Protein AF-A0A1F7UWL4-F1 (afdb_monomer_lite)

Radius of gyration: 16.9 Å; chains: 1; bounding box: 41×35×50 Å

Secondary structure (DSSP, 8-state):
------TTTS-----SSSSEEEEEPPPPSSTT---SHHHHHHHHHHHHTTT--EEEEEEETTEEEE--SSSPPP-SPP-TTSPPPHHHHHHHHTT-SEEE---GGG-SHHHHHHHHTTPEEEEEB-TTS-BSS-GGGS-TTS-EEEE---HHHHHHHHHHHHTS-S-SGGGHHHHHHHS-HHHHHHHHHHHHHHT-

Foldseek 3Di:
DAAADDLVLLAADDDPDQAAEEEEEFAAQDAPAAWQQVLLLLLVLVLVVVVHGYFYWYQALVGIDTDDNPDDDDRDHHDPVSDDPVSVLSVSLNHHAEYEYIALVRPGNSLVSSQLSQHEYEWEADPVRQTSHHVVRCDPLHRYDYDHRDNVVSNVVSNVVSVDGDDRNVSNVVCCVCHHPVVVVVVVVVVVVVVD

Organism: NCBI:txid1802403

Structure (mmCIF, N/CA/C/O backbone):
data_AF-A0A1F7UWL4-F1
#
_entry.id   AF-A0A1F7UWL4-F1
#
loop_
_atom_site.group_PDB
_atom_site.id
_atom_site.type_symbol
_atom_site.label_atom_id
_atom_site.label_alt_id
_atom_site.label_comp_id
_atom_site.label_asym_id
_atom_site.label_entity_id
_atom_site.label_seq_id
_atom_site.pdbx_PDB_ins_code
_atom_site.Cartn_x
_atom_site.Cartn_y
_atom_site.Cartn_z
_atom_site.occupancy
_atom_site.B_iso_or_equiv
_atom_site.auth_seq_id
_atom_site.auth_comp_id
_atom_site.auth_asym_id
_atom_site.auth_atom_id
_atom_site.pdbx_PDB_model_num
ATOM 1 N N . MET A 1 1 ? 11.842 -9.721 -16.122 1.00 46.53 1 MET A N 1
ATOM 2 C CA . MET A 1 1 ? 12.597 -8.789 -15.253 1.00 46.53 1 MET A CA 1
ATOM 3 C C . MET A 1 1 ? 11.944 -8.823 -13.884 1.00 46.53 1 MET A C 1
ATOM 5 O O . MET A 1 1 ? 10.760 -8.531 -13.807 1.00 46.53 1 MET A O 1
ATOM 9 N N . GLY A 1 2 ? 12.646 -9.308 -12.856 1.00 50.03 2 GLY A N 1
ATOM 10 C CA . GLY A 1 2 ? 12.096 -9.369 -11.497 1.00 50.03 2 GLY A CA 1
ATOM 11 C C . GLY A 1 2 ? 12.058 -7.986 -10.851 1.00 50.03 2 GLY A C 1
ATOM 12 O O . GLY A 1 2 ? 12.811 -7.100 -11.248 1.00 50.03 2 GLY A O 1
ATOM 13 N N . TRP A 1 3 ? 11.166 -7.808 -9.886 1.00 63.41 3 TRP A N 1
ATOM 14 C CA . TRP A 1 3 ? 11.136 -6.638 -9.013 1.00 63.41 3 TRP A CA 1
ATOM 15 C C . TRP A 1 3 ? 12.104 -6.856 -7.850 1.00 63.41 3 TRP A C 1
ATOM 17 O O . TRP A 1 3 ? 12.050 -7.925 -7.247 1.00 63.41 3 TRP A O 1
ATOM 27 N N . CYS A 1 4 ? 12.980 -5.890 -7.563 1.00 62.22 4 CYS A N 1
ATOM 28 C CA . CYS A 1 4 ? 14.013 -6.002 -6.529 1.00 62.22 4 CYS A CA 1
ATOM 29 C C . CYS A 1 4 ? 14.095 -4.709 -5.712 1.00 62.22 4 CYS A C 1
ATOM 31 O O . CYS A 1 4 ? 14.110 -3.622 -6.288 1.00 62.22 4 CYS A O 1
ATOM 33 N N . ALA A 1 5 ? 14.192 -4.841 -4.391 1.00 73.56 5 ALA A N 1
ATOM 34 C CA . ALA A 1 5 ? 14.589 -3.782 -3.470 1.00 73.56 5 ALA A CA 1
ATOM 35 C C . ALA A 1 5 ? 15.809 -4.251 -2.658 1.00 73.56 5 ALA A C 1
ATOM 37 O O . ALA A 1 5 ? 16.263 -5.389 -2.812 1.00 73.56 5 ALA A O 1
ATOM 38 N N . ASP A 1 6 ? 16.397 -3.359 -1.862 1.00 79.31 6 ASP A N 1
ATOM 39 C CA . ASP A 1 6 ? 17.518 -3.723 -0.998 1.00 79.31 6 ASP A CA 1
ATOM 40 C C . ASP A 1 6 ? 17.007 -4.572 0.168 1.00 79.31 6 ASP A C 1
ATOM 42 O O . ASP A 1 6 ? 16.424 -4.053 1.115 1.00 79.31 6 ASP A O 1
ATOM 46 N N . SER A 1 7 ? 17.201 -5.885 0.088 1.00 74.62 7 SER A N 1
ATOM 47 C CA . SER A 1 7 ? 16.701 -6.839 1.078 1.00 74.62 7 SER A CA 1
ATOM 48 C C . SER A 1 7 ? 17.367 -6.734 2.449 1.00 74.62 7 SER A C 1
ATOM 50 O O . SER A 1 7 ? 16.837 -7.278 3.412 1.00 74.62 7 SER A O 1
ATOM 52 N N . ILE A 1 8 ? 18.538 -6.095 2.549 1.00 80.69 8 ILE A N 1
ATOM 53 C CA . ILE A 1 8 ? 19.209 -5.889 3.840 1.00 80.69 8 ILE A CA 1
ATOM 54 C C . ILE A 1 8 ? 18.440 -4.827 4.626 1.00 80.69 8 ILE A C 1
ATOM 56 O O . ILE A 1 8 ? 18.140 -5.002 5.807 1.00 80.69 8 ILE A O 1
ATOM 60 N N . GLU A 1 9 ? 18.080 -3.746 3.943 1.00 84.19 9 GLU A N 1
ATOM 61 C CA . GLU A 1 9 ? 17.377 -2.611 4.536 1.00 84.19 9 GLU A CA 1
ATOM 62 C C . GLU A 1 9 ? 15.858 -2.859 4.608 1.00 84.19 9 GLU A C 1
ATOM 64 O O . GLU A 1 9 ? 15.205 -2.478 5.580 1.00 84.19 9 GLU A O 1
ATOM 69 N N . CYS A 1 10 ? 15.290 -3.564 3.624 1.00 86.81 10 CYS A N 1
ATOM 70 C CA . CYS A 1 10 ? 13.868 -3.903 3.551 1.00 86.81 10 CYS A CA 1
ATOM 71 C C . CYS A 1 10 ? 13.577 -5.229 4.264 1.00 86.81 10 CYS A C 1
ATOM 73 O O . CYS A 1 10 ? 13.398 -6.265 3.623 1.00 86.81 10 CYS A O 1
ATOM 75 N N . SER A 1 11 ? 13.526 -5.193 5.594 1.00 86.81 11 SER A N 1
ATOM 76 C CA . SER A 1 11 ? 13.200 -6.352 6.430 1.00 86.81 11 SER A CA 1
ATOM 77 C C . SER A 1 11 ? 12.092 -6.037 7.443 1.00 86.81 11 SER A C 1
ATOM 79 O O . SER A 1 11 ? 11.995 -4.904 7.931 1.00 86.81 11 SER A O 1
ATOM 81 N N . PRO A 1 12 ? 11.227 -7.018 7.770 1.00 88.19 12 PRO A N 1
ATOM 82 C CA . PRO A 1 12 ? 10.189 -6.834 8.776 1.00 88.19 12 PRO A CA 1
ATOM 83 C C . PRO A 1 12 ? 10.804 -6.582 10.155 1.00 88.19 12 PRO A C 1
ATOM 85 O O . PRO A 1 12 ? 11.730 -7.270 10.582 1.00 88.19 12 PRO A O 1
ATOM 88 N N . LYS A 1 13 ? 10.224 -5.643 10.899 1.00 88.31 13 LYS A N 1
ATOM 89 C CA . LYS A 1 13 ? 10.568 -5.337 12.290 1.00 88.31 13 LYS A CA 1
ATOM 90 C C . LYS A 1 13 ? 9.409 -5.671 13.223 1.00 88.31 13 LYS A C 1
ATOM 92 O O . LYS A 1 13 ? 8.261 -5.878 12.814 1.00 88.31 13 LYS A O 1
ATOM 97 N N . GLU A 1 14 ? 9.711 -5.825 14.506 1.00 83.06 14 GLU A N 1
ATOM 98 C CA . GLU A 1 14 ? 8.681 -5.942 15.538 1.00 83.06 14 GLU A CA 1
ATOM 99 C C . GLU A 1 14 ? 7.926 -4.624 15.708 1.00 83.06 14 GLU A C 1
ATOM 101 O O . GLU A 1 14 ? 8.457 -3.548 15.440 1.00 83.06 14 GLU A O 1
ATOM 106 N N . LYS A 1 15 ? 6.650 -4.743 16.074 1.00 82.62 15 LYS A N 1
ATOM 107 C CA . LYS A 1 15 ? 5.775 -3.610 16.364 1.00 82.62 15 LYS A CA 1
ATOM 108 C C . LYS A 1 15 ? 5.589 -3.551 17.872 1.00 82.62 15 LYS A C 1
ATOM 110 O O . LYS A 1 15 ? 5.505 -4.598 18.509 1.00 82.62 15 LYS A O 1
ATOM 115 N N . ASP A 1 16 ? 5.458 -2.344 18.405 1.00 76.25 16 ASP A N 1
ATOM 116 C CA . ASP A 1 16 ? 5.251 -2.124 19.841 1.00 76.25 16 ASP A CA 1
ATOM 117 C C . ASP A 1 16 ? 3.816 -2.450 20.298 1.00 76.25 16 ASP A C 1
ATOM 119 O O . ASP A 1 16 ? 3.533 -2.481 21.496 1.00 76.25 16 ASP A O 1
ATOM 123 N N . ASP A 1 17 ? 2.891 -2.660 19.355 1.00 79.06 17 ASP A N 1
ATOM 124 C CA . ASP A 1 17 ? 1.478 -2.901 19.620 1.00 79.06 17 ASP A CA 1
ATOM 125 C C . ASP A 1 17 ? 0.862 -3.967 18.690 1.00 79.06 17 ASP A C 1
ATOM 127 O O . ASP A 1 17 ? 1.401 -4.315 17.634 1.00 79.06 17 ASP A O 1
ATOM 131 N N . ASP A 1 18 ? -0.304 -4.474 19.102 1.00 80.12 18 ASP A N 1
ATOM 132 C CA . ASP A 1 18 ? -1.107 -5.440 18.341 1.00 80.12 18 ASP A CA 1
ATOM 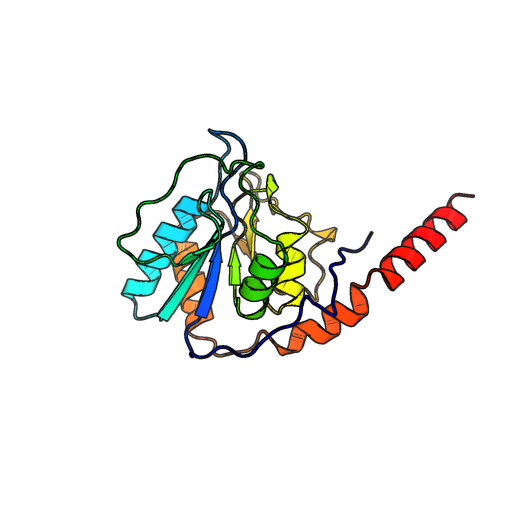133 C C . ASP A 1 18 ? -2.008 -4.775 17.284 1.00 80.12 18 ASP A C 1
ATOM 135 O O . ASP A 1 18 ? -2.857 -5.438 16.680 1.00 80.12 18 ASP A O 1
ATOM 139 N N . ALA A 1 19 ? -1.899 -3.458 17.070 1.00 87.31 19 ALA A N 1
ATOM 140 C CA . ALA A 1 19 ? -2.712 -2.800 16.062 1.00 87.31 19 ALA A CA 1
ATOM 141 C C . ALA A 1 19 ? -2.229 -3.191 14.661 1.00 87.31 19 ALA A C 1
ATOM 143 O O . ALA A 1 19 ? -1.044 -3.422 14.398 1.00 87.31 19 ALA A O 1
ATOM 144 N N . LEU A 1 20 ? -3.181 -3.259 13.735 1.00 89.81 20 LEU A N 1
ATOM 145 C CA . LEU A 1 20 ? -2.861 -3.434 12.329 1.00 89.81 20 LEU A CA 1
ATOM 146 C C . LEU A 1 20 ? -2.367 -2.087 11.781 1.00 89.81 20 LEU A C 1
ATOM 148 O O . LEU A 1 20 ? -3.101 -1.093 11.795 1.00 89.81 20 LEU A O 1
ATOM 152 N N . THR A 1 21 ? -1.127 -2.059 11.312 1.00 93.56 21 THR A N 1
ATOM 153 C CA . THR A 1 21 ? -0.485 -0.896 10.711 1.00 93.56 21 THR A CA 1
ATOM 154 C C . THR A 1 21 ? -0.766 -0.878 9.216 1.00 93.56 21 THR A C 1
ATOM 156 O O . THR A 1 21 ? -0.386 -1.786 8.474 1.00 93.56 21 THR A O 1
ATOM 159 N N . ILE A 1 22 ? -1.426 0.180 8.766 1.00 94.75 22 ILE A N 1
ATOM 160 C CA . ILE A 1 22 ? -1.787 0.417 7.372 1.00 94.75 22 ILE A CA 1
ATOM 161 C C . ILE A 1 22 ? -0.965 1.598 6.873 1.00 94.75 22 ILE A C 1
ATOM 163 O O . ILE A 1 22 ? -0.996 2.671 7.474 1.00 94.75 22 ILE A O 1
ATOM 167 N N . PHE A 1 23 ? -0.278 1.425 5.752 1.00 95.44 23 PHE A N 1
ATOM 168 C CA . PHE A 1 23 ? 0.398 2.506 5.051 1.00 95.44 23 PHE A CA 1
ATOM 169 C C . PHE A 1 23 ? -0.360 2.830 3.766 1.00 95.44 23 PHE A C 1
ATOM 171 O O . PHE A 1 23 ? -0.543 1.962 2.917 1.00 95.44 23 PHE A O 1
ATOM 178 N N . ILE A 1 24 ? -0.812 4.070 3.620 1.00 94.94 24 ILE A N 1
ATOM 179 C CA . ILE A 1 24 ? -1.463 4.590 2.420 1.00 94.94 24 ILE A CA 1
ATOM 180 C C . ILE A 1 24 ? -0.420 5.353 1.611 1.00 94.94 24 ILE A C 1
ATOM 182 O O . ILE A 1 24 ? 0.194 6.303 2.098 1.00 94.94 24 ILE A O 1
ATOM 186 N N . ASP A 1 25 ? -0.221 4.925 0.372 1.00 93.94 25 ASP A N 1
ATOM 187 C CA . ASP A 1 25 ? 0.728 5.554 -0.538 1.00 93.94 25 ASP A CA 1
ATOM 188 C C . ASP A 1 25 ? 0.291 6.978 -0.936 1.00 93.94 25 ASP A C 1
ATOM 190 O O . ASP A 1 25 ? -0.837 7.411 -0.685 1.00 93.94 25 ASP A O 1
ATOM 194 N N . HIS A 1 26 ? 1.187 7.728 -1.563 1.00 91.19 26 HIS A N 1
ATOM 195 C CA . HIS A 1 26 ? 0.965 9.130 -1.890 1.00 91.19 26 HIS A CA 1
ATOM 196 C C . HIS A 1 26 ? -0.184 9.349 -2.899 1.00 91.19 26 HIS A C 1
ATOM 198 O O . HIS A 1 26 ? -0.442 8.496 -3.751 1.00 91.19 26 HIS A O 1
ATOM 204 N N . PRO A 1 27 ? -0.877 10.503 -2.888 1.00 90.12 27 PRO A N 1
ATOM 205 C CA . PRO A 1 27 ? -1.838 10.847 -3.940 1.00 90.12 27 PRO A CA 1
ATOM 206 C C . PRO A 1 27 ? -1.142 11.055 -5.305 1.00 90.12 27 PRO A C 1
ATOM 208 O O . PRO A 1 27 ? 0.082 11.168 -5.370 1.00 90.12 27 PRO A O 1
ATOM 211 N N . PRO A 1 28 ? -1.875 11.122 -6.430 1.00 90.75 28 PRO A N 1
ATOM 212 C CA . PRO A 1 28 ? -1.285 11.318 -7.756 1.00 90.75 28 PRO A CA 1
ATOM 213 C C . PRO A 1 28 ? -0.419 12.573 -7.867 1.00 90.75 28 PRO A C 1
ATOM 215 O O . PRO A 1 28 ? -0.658 13.564 -7.185 1.00 90.75 28 PRO A O 1
ATOM 218 N N . TYR A 1 29 ? 0.524 12.585 -8.810 1.00 89.62 29 TYR A N 1
ATOM 219 C CA . TYR A 1 29 ? 1.372 13.760 -9.068 1.00 89.62 29 TYR A CA 1
ATOM 220 C C . TYR A 1 29 ? 0.649 14.892 -9.814 1.00 89.62 29 TYR A C 1
ATOM 222 O O . TYR A 1 29 ? 1.199 15.978 -9.983 1.00 89.62 29 TYR A O 1
ATOM 230 N N . VAL A 1 30 ? -0.560 14.635 -10.325 1.00 89.12 30 VAL A N 1
ATOM 231 C CA . VAL A 1 30 ? -1.321 15.570 -11.162 1.00 89.12 30 VAL A CA 1
ATOM 232 C C . VAL A 1 30 ? -2.768 15.630 -10.685 1.00 89.12 30 VAL A C 1
ATOM 234 O O . VAL A 1 30 ? -3.395 14.596 -10.448 1.00 89.12 30 VAL A O 1
ATOM 237 N N . ALA A 1 31 ? -3.310 16.844 -10.581 1.00 84.38 31 ALA A N 1
ATOM 238 C CA . ALA A 1 31 ? -4.699 17.067 -10.196 1.00 84.38 31 ALA A CA 1
ATOM 239 C C . ALA A 1 31 ? -5.675 16.422 -11.193 1.00 84.38 31 ALA A C 1
ATOM 241 O O . ALA A 1 31 ? -5.452 16.430 -12.402 1.00 84.38 31 ALA A O 1
ATOM 242 N N . GLY A 1 32 ? -6.778 15.873 -10.680 1.00 80.38 32 GLY A N 1
ATOM 243 C CA . GLY A 1 32 ? -7.824 15.248 -11.496 1.00 80.38 32 GLY A CA 1
ATOM 244 C C . GLY A 1 32 ? -7.519 13.818 -11.953 1.00 80.38 32 GLY A C 1
ATOM 245 O O . GLY A 1 32 ? -8.403 13.160 -12.501 1.00 80.38 32 GLY A O 1
ATOM 246 N N . VAL A 1 33 ? -6.314 13.297 -11.691 1.00 84.38 33 VAL A N 1
ATOM 247 C CA . VAL A 1 33 ? -6.053 11.859 -11.807 1.00 84.38 33 VAL A CA 1
ATOM 248 C C . VAL A 1 33 ? -6.830 11.148 -10.708 1.00 84.38 33 VAL A C 1
ATOM 250 O O . VAL A 1 33 ? -6.772 11.525 -9.543 1.00 84.38 33 VAL A O 1
ATOM 253 N N . ARG A 1 34 ? -7.584 10.119 -11.087 1.00 79.81 34 ARG A N 1
ATOM 254 C CA . ARG A 1 34 ? -8.355 9.323 -10.136 1.00 79.81 34 ARG A CA 1
ATOM 255 C C . ARG A 1 34 ? -7.419 8.506 -9.246 1.00 79.81 34 ARG A C 1
ATOM 257 O O . ARG A 1 34 ? -6.592 7.756 -9.759 1.00 79.81 34 ARG A O 1
ATOM 264 N N . ASP A 1 35 ? -7.645 8.574 -7.941 1.00 88.94 35 ASP A N 1
ATOM 265 C CA . ASP A 1 35 ? -6.970 7.755 -6.937 1.00 88.94 35 ASP A CA 1
ATOM 266 C C . ASP A 1 35 ? -7.954 7.075 -5.975 1.00 88.94 35 ASP A C 1
ATOM 268 O O . ASP A 1 35 ? -9.177 7.234 -6.066 1.00 88.94 35 ASP A O 1
ATOM 272 N N . CYS A 1 36 ? -7.401 6.259 -5.080 1.00 90.75 36 CYS A N 1
ATOM 273 C CA . CYS A 1 36 ? -8.146 5.491 -4.087 1.00 90.75 36 CYS A CA 1
ATOM 274 C C . CYS A 1 36 ? -7.987 6.017 -2.652 1.00 90.75 36 CYS A C 1
ATOM 276 O O . CYS A 1 36 ? -8.560 5.425 -1.738 1.00 90.75 36 CYS A O 1
ATOM 278 N N . THR A 1 37 ? -7.264 7.118 -2.433 1.00 90.31 37 THR A N 1
ATOM 279 C CA . THR A 1 37 ? -6.968 7.681 -1.108 1.00 90.31 37 THR A CA 1
ATOM 280 C C . THR A 1 37 ? -8.254 7.972 -0.343 1.00 90.31 37 THR A C 1
ATOM 282 O O . THR A 1 37 ? -8.435 7.488 0.773 1.00 90.31 37 THR A O 1
ATOM 285 N N . ALA A 1 38 ? -9.216 8.658 -0.971 1.00 89.06 38 ALA A N 1
ATOM 286 C CA . ALA A 1 38 ? -10.513 8.939 -0.350 1.00 89.06 38 ALA A CA 1
ATOM 287 C C . ALA A 1 38 ? -11.253 7.657 0.078 1.00 89.06 38 ALA A C 1
ATOM 289 O O . ALA A 1 38 ? -11.814 7.596 1.173 1.00 89.06 38 ALA A O 1
ATOM 290 N N . ALA A 1 39 ? -11.209 6.618 -0.763 1.00 91.88 39 ALA A N 1
ATOM 291 C CA . ALA A 1 39 ? -11.867 5.346 -0.488 1.00 91.88 39 ALA A CA 1
ATOM 292 C C . ALA A 1 39 ? -11.217 4.609 0.694 1.00 91.88 39 ALA A C 1
ATOM 294 O O . ALA A 1 39 ? -11.935 4.021 1.502 1.00 91.88 39 ALA A O 1
ATOM 295 N N . TYR A 1 40 ? -9.888 4.671 0.836 1.00 93.50 40 TYR A N 1
ATOM 296 C CA . TYR A 1 40 ? -9.200 4.125 2.009 1.00 93.50 40 TYR A CA 1
ATOM 297 C C . TYR A 1 40 ? -9.583 4.864 3.287 1.00 93.50 40 TYR A C 1
ATOM 299 O O . TYR A 1 40 ? -9.924 4.217 4.272 1.00 93.50 40 TYR A O 1
ATOM 307 N N . TYR A 1 41 ? -9.610 6.199 3.272 1.00 91.62 41 TYR A N 1
ATOM 308 C CA . TYR A 1 41 ? -10.010 6.987 4.442 1.00 91.62 41 TYR A CA 1
ATOM 309 C C . TYR A 1 41 ? -11.448 6.666 4.874 1.00 91.62 41 TYR A C 1
ATOM 311 O O . TYR A 1 41 ? -11.705 6.427 6.056 1.00 91.62 41 TYR A O 1
ATOM 319 N N . GLY A 1 42 ? -12.384 6.610 3.920 1.00 91.69 42 GLY A N 1
ATOM 320 C CA . GLY A 1 42 ? -13.772 6.223 4.184 1.00 91.69 42 GLY A CA 1
ATOM 321 C C . GLY A 1 42 ? -13.883 4.807 4.756 1.00 91.69 42 GLY A C 1
ATOM 322 O O . GLY A 1 42 ? -14.568 4.587 5.758 1.00 91.69 42 GLY A O 1
ATOM 323 N N . ALA A 1 43 ? -13.148 3.856 4.174 1.00 93.50 43 ALA A N 1
ATOM 324 C CA . ALA A 1 43 ? -13.114 2.470 4.625 1.00 93.50 43 ALA A CA 1
ATOM 325 C C . ALA A 1 43 ? -12.528 2.307 6.033 1.00 93.50 43 ALA A C 1
ATOM 327 O O . ALA A 1 43 ? -13.108 1.601 6.853 1.00 93.50 43 ALA A O 1
ATOM 328 N N . ILE A 1 44 ? -11.423 2.989 6.338 1.00 92.62 44 ILE A N 1
ATOM 329 C CA . ILE A 1 44 ? -10.767 2.965 7.651 1.00 92.62 44 ILE A CA 1
ATOM 330 C C . ILE A 1 44 ? -11.701 3.518 8.720 1.00 92.62 44 ILE A C 1
ATOM 332 O O . ILE A 1 4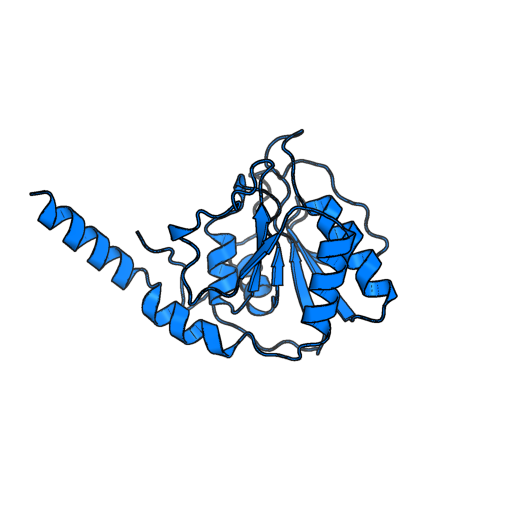4 ? -11.931 2.857 9.730 1.00 92.62 44 ILE A O 1
ATOM 336 N N . ARG A 1 45 ? -12.310 4.688 8.483 1.00 91.69 45 ARG A N 1
ATOM 337 C CA . ARG A 1 45 ? -13.287 5.277 9.414 1.00 91.69 45 ARG A CA 1
ATOM 338 C C . ARG A 1 45 ? -14.473 4.346 9.642 1.00 91.69 45 ARG A C 1
ATOM 340 O O . ARG A 1 45 ? -14.977 4.236 10.757 1.00 91.69 45 ARG A O 1
ATOM 347 N N . ARG A 1 46 ? -14.938 3.665 8.591 1.00 92.56 46 ARG A N 1
ATOM 348 C CA . ARG A 1 46 ? -16.019 2.678 8.692 1.00 92.5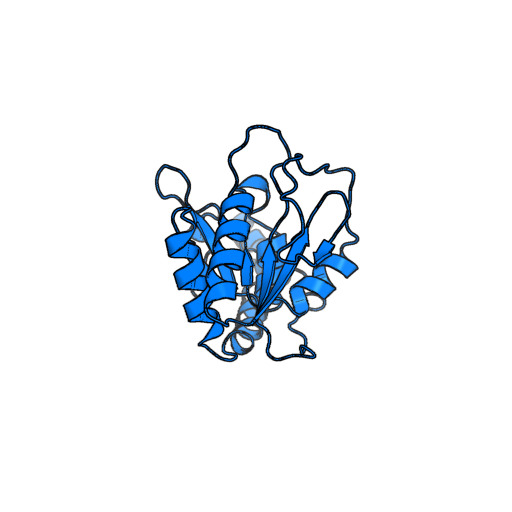6 46 ARG A CA 1
ATOM 349 C C . ARG A 1 46 ? -15.598 1.445 9.492 1.00 92.56 46 ARG A C 1
ATOM 351 O O . ARG A 1 46 ? -16.368 1.007 10.338 1.00 92.56 46 ARG A O 1
ATOM 358 N N . ALA A 1 47 ? -14.400 0.920 9.260 1.00 92.06 47 ALA A N 1
ATOM 359 C CA . ALA A 1 47 ? -13.875 -0.249 9.957 1.00 92.06 47 ALA A CA 1
ATOM 360 C C . ALA A 1 47 ? -13.570 0.046 11.440 1.00 92.06 47 ALA A C 1
ATOM 362 O O . ALA A 1 47 ? -13.881 -0.764 12.306 1.00 92.06 47 ALA A O 1
ATOM 363 N N . ARG A 1 48 ? -13.069 1.242 11.784 1.00 91.38 48 ARG A N 1
ATOM 364 C CA . ARG A 1 48 ? -12.867 1.660 13.188 1.00 91.38 48 ARG A CA 1
ATOM 365 C C . ARG A 1 48 ? -14.162 1.623 14.005 1.00 91.38 48 ARG A C 1
ATOM 367 O O . ARG A 1 48 ? -14.147 1.214 15.164 1.00 91.38 48 ARG A O 1
ATOM 374 N N . LYS A 1 49 ? -15.307 1.954 13.393 1.00 91.50 49 LYS A N 1
ATOM 375 C CA . LYS A 1 49 ? -16.629 1.880 14.049 1.00 91.50 49 LYS A CA 1
ATOM 376 C C . LYS A 1 49 ? -17.040 0.462 14.456 1.00 91.50 49 LYS A C 1
ATOM 378 O O . LYS A 1 49 ? -17.957 0.326 15.258 1.00 91.50 49 LYS A O 1
ATOM 383 N N . THR A 1 50 ? -16.390 -0.582 13.937 1.00 89.19 50 THR A N 1
ATOM 384 C CA . THR A 1 50 ? -16.645 -1.976 14.336 1.00 89.19 50 THR A CA 1
ATOM 385 C C . THR A 1 50 ? -15.739 -2.446 15.479 1.00 89.19 50 THR A C 1
ATOM 387 O O . THR A 1 50 ? -15.769 -3.624 15.820 1.00 89.19 50 THR A O 1
ATOM 390 N N . GLY A 1 51 ? -14.909 -1.562 16.049 1.00 86.50 51 GLY A N 1
ATOM 391 C CA . GLY A 1 51 ? -13.959 -1.883 17.121 1.00 86.50 51 GLY A CA 1
ATOM 392 C C . GLY A 1 51 ? -12.584 -2.362 16.641 1.00 86.50 51 GLY A C 1
ATOM 393 O O . GLY A 1 51 ? -11.731 -2.677 17.469 1.00 86.50 51 GLY A O 1
ATOM 394 N N . ALA A 1 52 ? -12.340 -2.407 15.327 1.00 86.44 52 ALA A N 1
ATOM 395 C CA . ALA A 1 52 ? -11.030 -2.760 14.789 1.00 86.44 52 ALA A CA 1
ATOM 396 C C . ALA A 1 52 ? -9.990 -1.664 15.096 1.00 86.44 52 ALA A C 1
ATOM 398 O O . ALA A 1 52 ? -10.260 -0.468 14.947 1.00 86.44 52 ALA A O 1
ATOM 399 N N . ARG A 1 53 ? -8.790 -2.075 15.525 1.00 88.06 53 ARG A N 1
ATOM 400 C CA . ARG A 1 53 ? -7.700 -1.172 15.921 1.00 88.06 53 ARG A CA 1
ATOM 401 C C . ARG A 1 53 ? -6.691 -1.038 14.785 1.00 88.06 53 ARG A C 1
ATOM 403 O O . ARG A 1 53 ? -6.019 -2.006 14.439 1.00 88.06 53 ARG A O 1
ATOM 410 N N . PHE A 1 54 ? -6.578 0.174 14.242 1.00 90.25 54 PHE A N 1
ATOM 411 C CA . PHE A 1 54 ? -5.652 0.492 13.156 1.00 90.25 54 PHE A CA 1
ATOM 412 C C . PHE A 1 54 ? -4.754 1.667 13.510 1.00 90.25 54 PHE A C 1
ATOM 414 O O . PHE A 1 54 ? -5.261 2.723 13.913 1.00 90.25 54 PHE A O 1
ATOM 421 N N . ARG A 1 55 ? -3.462 1.518 13.224 1.00 92.81 55 ARG A N 1
ATOM 422 C CA . ARG A 1 55 ? -2.547 2.646 13.040 1.00 92.81 55 ARG A CA 1
ATOM 423 C C . ARG A 1 55 ? -2.412 2.901 11.556 1.00 92.81 55 ARG A C 1
ATOM 425 O O . ARG A 1 55 ? -2.207 1.970 10.785 1.00 92.81 55 ARG A O 1
ATOM 432 N N . VAL A 1 56 ? -2.615 4.140 11.142 1.00 94.25 56 VAL A N 1
ATOM 433 C CA . VAL A 1 56 ? -2.706 4.479 9.723 1.00 94.25 56 VAL A CA 1
ATOM 434 C C . VAL A 1 56 ? -1.699 5.562 9.442 1.00 94.25 56 VAL A C 1
ATOM 436 O O . VAL A 1 56 ? -1.772 6.623 10.045 1.00 94.25 56 VAL A O 1
ATOM 439 N N . PHE A 1 57 ? -0.794 5.302 8.516 1.00 94.75 57 PHE A N 1
ATOM 440 C CA . PHE A 1 57 ? 0.159 6.276 8.019 1.00 94.75 57 PHE A CA 1
ATOM 441 C C . PHE A 1 57 ? -0.170 6.598 6.570 1.00 94.75 57 PHE A C 1
ATOM 443 O O . PHE A 1 57 ? -0.624 5.727 5.830 1.00 94.75 57 PHE A O 1
ATOM 450 N N . VAL A 1 58 ? 0.056 7.839 6.157 1.00 93.44 58 VAL A N 1
ATOM 451 C CA . VAL A 1 58 ? -0.053 8.255 4.758 1.00 93.44 58 VAL A CA 1
ATOM 452 C C . VAL A 1 58 ? 1.200 9.013 4.349 1.00 93.44 58 VAL A C 1
ATOM 454 O O . VAL A 1 58 ? 1.724 9.815 5.125 1.00 93.44 58 VAL A O 1
ATOM 457 N N . GLN A 1 59 ? 1.673 8.784 3.128 1.00 92.69 59 GLN A N 1
ATOM 458 C CA . GLN A 1 59 ? 2.675 9.648 2.513 1.00 92.69 59 GLN A CA 1
ATOM 459 C C . GLN A 1 59 ? 1.991 10.885 1.917 1.00 92.69 59 GLN A C 1
ATOM 461 O O . GLN A 1 59 ? 1.149 10.784 1.029 1.00 92.69 59 GLN A O 1
ATOM 466 N N . SER A 1 60 ? 2.363 12.068 2.394 1.00 89.88 60 SER A N 1
ATOM 467 C CA . SER A 1 60 ? 1.789 13.354 1.985 1.00 89.88 60 SER A CA 1
ATOM 468 C C . SER A 1 60 ? 2.884 14.372 1.654 1.00 89.88 60 SER A C 1
ATOM 470 O O . SER A 1 60 ? 4.070 14.110 1.860 1.00 89.88 60 SER A O 1
ATOM 472 N N . ASN A 1 61 ? 2.498 15.569 1.206 1.00 89.44 61 ASN A N 1
ATOM 473 C CA . ASN A 1 61 ? 3.437 16.684 1.013 1.00 89.44 61 ASN A CA 1
ATOM 474 C C . ASN A 1 61 ? 4.076 17.181 2.326 1.00 89.44 61 ASN A C 1
ATOM 476 O O . ASN A 1 61 ? 5.043 17.934 2.281 1.00 89.44 61 ASN A O 1
ATOM 480 N N . LEU A 1 62 ? 3.564 16.751 3.485 1.00 88.94 62 LEU A N 1
ATOM 481 C CA . LEU A 1 62 ? 4.138 17.014 4.810 1.00 88.94 62 LEU A CA 1
ATOM 482 C C . LEU A 1 62 ? 5.078 15.894 5.290 1.00 88.94 62 LEU A C 1
ATOM 484 O O . LEU A 1 62 ? 5.550 15.931 6.423 1.00 88.94 62 LEU A O 1
ATOM 488 N N . GLY A 1 63 ? 5.323 14.886 4.452 1.00 90.19 63 GLY A N 1
ATOM 489 C CA . GLY A 1 63 ? 6.034 13.665 4.814 1.00 90.19 63 GLY A CA 1
ATOM 490 C C . GLY A 1 63 ? 5.089 12.526 5.189 1.00 90.19 63 GLY A C 1
ATOM 491 O O . GLY A 1 63 ? 3.941 12.488 4.730 1.00 90.19 63 GLY A O 1
ATOM 492 N N . VAL A 1 64 ? 5.570 11.577 5.998 1.00 92.25 64 VAL A N 1
ATOM 493 C CA . VAL A 1 64 ? 4.741 10.470 6.493 1.00 92.25 64 VAL A CA 1
ATOM 494 C C . VAL A 1 64 ? 4.012 10.904 7.757 1.00 92.25 64 VAL A C 1
ATOM 496 O O . VAL A 1 64 ? 4.633 11.153 8.788 1.00 92.25 64 VAL A O 1
ATOM 499 N N . VAL A 1 65 ? 2.684 10.957 7.692 1.00 91.75 65 VAL A N 1
ATOM 500 C CA . VAL A 1 65 ? 1.845 11.417 8.807 1.00 91.75 65 VAL A CA 1
ATOM 501 C C . VAL A 1 65 ? 0.930 10.303 9.301 1.00 91.75 65 VAL A C 1
ATOM 503 O O . VAL A 1 65 ? 0.398 9.529 8.505 1.00 91.75 65 VAL A O 1
ATOM 506 N N . GLU A 1 66 ? 0.758 10.210 10.621 1.00 92.81 66 GLU A N 1
ATOM 507 C CA . GLU A 1 66 ? -0.232 9.319 11.235 1.00 92.81 66 GLU A CA 1
ATOM 508 C C . GLU A 1 66 ? -1.625 9.956 11.143 1.00 92.81 66 GLU A C 1
ATOM 510 O O . GLU A 1 66 ? -1.802 11.143 11.418 1.00 92.81 66 GLU A O 1
ATOM 515 N N . VAL A 1 67 ? -2.612 9.164 10.730 1.00 88.44 67 VAL A N 1
ATOM 516 C CA . VAL A 1 67 ? -3.971 9.605 10.419 1.00 88.44 67 VAL A CA 1
ATOM 517 C C . VAL A 1 67 ? -4.945 9.138 11.497 1.00 88.44 67 VAL A C 1
ATOM 519 O O . VAL A 1 67 ? -5.155 7.937 11.727 1.00 88.44 67 VAL A O 1
ATOM 522 N N . ASP A 1 68 ? -5.632 10.104 12.095 1.00 85.19 68 ASP A N 1
ATOM 523 C CA . ASP A 1 68 ? -6.778 9.877 12.968 1.00 85.19 68 ASP A CA 1
ATOM 524 C C . ASP A 1 68 ? -8.113 10.168 12.256 1.00 85.19 68 ASP A C 1
ATOM 526 O O . ASP A 1 68 ? -8.173 10.504 11.069 1.00 85.19 68 ASP A O 1
ATOM 530 N N . ASP A 1 69 ? -9.222 9.987 12.970 1.00 78.56 69 ASP A N 1
ATOM 531 C CA . ASP A 1 69 ? -10.559 10.183 12.401 1.00 78.56 69 ASP A CA 1
ATOM 532 C C . ASP A 1 69 ? -10.905 11.661 12.143 1.00 78.56 69 ASP A C 1
ATOM 534 O O . ASP A 1 69 ? -11.853 11.947 11.407 1.00 78.56 69 ASP A O 1
ATOM 538 N N . THR A 1 70 ? -10.132 12.590 12.706 1.00 80.12 70 THR A N 1
ATOM 539 C CA . THR A 1 70 ? -10.335 14.043 12.626 1.00 80.12 70 THR A CA 1
ATOM 540 C C . THR A 1 70 ? -9.549 14.688 11.489 1.00 80.12 70 THR A C 1
ATOM 542 O O . THR A 1 70 ? -9.947 15.743 10.991 1.00 80.12 70 THR A O 1
ATOM 545 N N . MET A 1 71 ? -8.473 14.043 11.032 1.00 75.94 71 MET A N 1
ATOM 546 C CA . MET A 1 71 ? -7.609 14.583 9.992 1.00 75.94 71 MET A CA 1
ATOM 547 C C . MET A 1 71 ? -8.380 14.764 8.668 1.00 75.94 71 MET A C 1
ATOM 549 O O . MET A 1 71 ? -9.050 13.830 8.196 1.00 75.94 71 MET A O 1
ATOM 553 N N . PRO A 1 72 ? -8.324 15.957 8.044 1.00 77.25 72 PRO A N 1
ATOM 554 C CA . PRO A 1 72 ? -8.946 16.182 6.748 1.00 77.25 72 PRO A CA 1
ATOM 555 C C . PRO A 1 72 ? -8.247 15.349 5.670 1.00 77.25 72 PRO A C 1
ATOM 557 O O . PRO A 1 72 ? -7.047 15.091 5.734 1.00 77.25 72 PRO A O 1
ATOM 560 N N . LEU A 1 73 ? -9.008 14.939 4.655 1.00 79.38 73 LEU A N 1
ATOM 561 C CA . LEU A 1 73 ? -8.425 14.313 3.474 1.00 79.38 73 LEU A CA 1
ATOM 562 C C . LEU A 1 73 ? -7.641 15.374 2.697 1.00 79.38 73 LEU A C 1
ATOM 564 O O . LEU A 1 73 ? -8.249 16.316 2.180 1.00 79.38 73 LEU A O 1
ATOM 568 N N . ASP A 1 74 ? -6.328 15.193 2.579 1.00 77.94 74 ASP A N 1
ATOM 569 C CA . ASP A 1 74 ? -5.526 15.985 1.656 1.00 77.94 74 ASP A CA 1
ATOM 570 C C . ASP A 1 74 ? -5.869 15.583 0.216 1.00 77.94 74 ASP A C 1
ATOM 572 O O . ASP A 1 74 ? -5.804 14.413 -0.161 1.00 77.94 74 ASP A O 1
ATOM 576 N N . ARG A 1 75 ? -6.312 16.562 -0.574 1.00 80.75 75 ARG A N 1
ATOM 577 C CA . ARG A 1 75 ? -6.696 16.385 -1.982 1.00 80.75 75 ARG A CA 1
ATOM 578 C C . ARG A 1 75 ? -5.684 17.002 -2.938 1.00 80.75 75 ARG A C 1
ATOM 580 O O . ARG A 1 75 ? -5.934 17.034 -4.143 1.00 80.75 75 ARG A O 1
ATOM 587 N N . HIS A 1 76 ? -4.583 17.535 -2.417 1.00 87.38 76 HIS A N 1
ATOM 588 C CA . HIS A 1 76 ? -3.549 18.100 -3.258 1.00 87.38 76 HIS A CA 1
ATOM 589 C C . HIS A 1 76 ? -2.757 16.977 -3.931 1.00 87.38 76 HIS A C 1
ATOM 591 O O . HIS A 1 76 ? -2.525 15.924 -3.330 1.00 87.38 76 HIS A O 1
ATOM 597 N N . PRO A 1 77 ? -2.332 17.183 -5.186 1.00 90.12 77 PRO A N 1
ATOM 598 C CA . PRO A 1 77 ? -1.380 16.290 -5.817 1.00 90.12 77 PRO A CA 1
ATOM 599 C C . PRO A 1 77 ? -0.093 16.189 -4.999 1.00 90.12 77 PRO A C 1
ATOM 601 O O . PRO A 1 77 ? 0.328 17.157 -4.360 1.00 90.12 77 PRO A O 1
ATOM 604 N N . TYR A 1 78 ? 0.555 15.031 -5.060 1.00 89.44 78 TYR A N 1
ATOM 605 C CA . TYR A 1 78 ? 1.852 14.853 -4.430 1.00 89.44 78 TYR A CA 1
ATOM 606 C C . TYR A 1 78 ? 2.936 15.610 -5.206 1.00 89.44 78 TYR A C 1
ATOM 608 O O . TYR A 1 78 ? 3.152 15.397 -6.404 1.00 89.44 78 TYR A O 1
ATOM 616 N N . GLU A 1 79 ? 3.647 16.486 -4.513 1.00 90.38 79 GLU A N 1
ATOM 617 C CA . GLU A 1 79 ? 4.757 17.261 -5.039 1.00 90.38 79 GLU A CA 1
ATOM 618 C C . GLU A 1 79 ? 6.036 16.422 -5.012 1.00 90.38 79 GLU A C 1
ATOM 620 O O . GLU A 1 79 ? 6.593 16.125 -3.960 1.00 90.38 79 GLU A O 1
ATOM 625 N N . ARG A 1 80 ? 6.584 16.089 -6.185 1.00 85.00 80 ARG A N 1
ATOM 626 C CA . ARG A 1 80 ? 7.819 15.281 -6.289 1.00 85.00 80 ARG A CA 1
ATOM 627 C C . ARG A 1 80 ? 9.051 15.940 -5.648 1.00 85.00 80 ARG A C 1
ATOM 629 O O . ARG A 1 80 ? 10.049 15.260 -5.404 1.00 85.00 80 ARG A O 1
ATOM 636 N N . SER A 1 81 ? 9.010 17.255 -5.430 1.00 86.81 81 SER A N 1
ATOM 637 C CA . SER A 1 81 ? 10.020 18.009 -4.680 1.00 86.81 81 SER A CA 1
ATOM 638 C C . SER A 1 81 ? 9.965 17.740 -3.176 1.00 86.81 81 SER A C 1
ATOM 640 O O . SER A 1 81 ? 11.005 17.830 -2.527 1.00 86.81 81 SER A O 1
ATOM 642 N N . GLN A 1 82 ? 8.799 17.374 -2.636 1.00 83.06 82 GLN A N 1
ATOM 643 C CA . GLN A 1 82 ? 8.593 17.052 -1.222 1.00 83.06 82 GLN A CA 1
ATOM 644 C C . GLN A 1 82 ? 9.031 15.615 -0.959 1.00 83.06 82 GLN A C 1
ATOM 646 O O . GLN A 1 82 ? 8.232 14.684 -0.859 1.00 83.06 82 GLN A O 1
ATOM 651 N N . LYS A 1 83 ? 10.346 15.417 -0.927 1.00 80.12 83 LYS A N 1
ATOM 652 C CA . LYS A 1 83 ? 10.944 14.098 -0.736 1.00 80.12 83 LYS A CA 1
ATOM 653 C C . LYS A 1 83 ? 10.888 13.707 0.733 1.00 80.12 83 LYS A C 1
ATOM 655 O O . LYS A 1 83 ? 11.376 14.443 1.584 1.00 80.12 83 LYS A O 1
ATOM 660 N N . VAL A 1 84 ? 10.393 12.505 0.998 1.00 86.25 84 VAL A N 1
ATOM 661 C CA . VAL A 1 84 ? 10.643 11.829 2.271 1.00 86.25 84 VAL A CA 1
ATOM 662 C C . VAL A 1 84 ? 11.997 11.125 2.173 1.00 86.25 84 VAL A C 1
ATOM 664 O O . VAL A 1 84 ? 12.242 10.450 1.165 1.00 86.25 84 VAL A O 1
ATOM 667 N N . PRO A 1 85 ? 12.899 11.277 3.157 1.00 89.00 85 PRO A N 1
ATOM 668 C CA . PRO A 1 85 ? 14.131 10.503 3.202 1.00 89.00 85 PRO A CA 1
ATOM 669 C C . PRO A 1 85 ? 13.837 9.005 3.106 1.00 89.00 85 PRO A C 1
ATOM 671 O O . PRO A 1 85 ? 12.955 8.482 3.784 1.00 89.00 85 PRO A O 1
ATOM 674 N N . TRP A 1 86 ? 14.594 8.295 2.275 1.00 88.56 86 TRP A N 1
ATOM 675 C CA . TRP A 1 86 ? 14.348 6.874 2.032 1.00 88.56 86 TRP A CA 1
ATOM 676 C C . TRP A 1 86 ? 14.438 6.035 3.317 1.00 88.56 86 TRP A C 1
ATOM 678 O O . TRP A 1 86 ? 13.594 5.176 3.548 1.00 88.56 86 TRP A O 1
ATOM 688 N N . GLN A 1 87 ? 15.377 6.353 4.214 1.00 88.44 87 GLN A N 1
ATOM 689 C CA . GLN A 1 87 ? 15.510 5.683 5.513 1.00 88.44 87 GLN A CA 1
ATOM 690 C C . GLN A 1 87 ? 14.249 5.817 6.383 1.00 88.44 87 GLN A C 1
ATOM 692 O O . GLN A 1 87 ? 13.905 4.899 7.132 1.00 88.44 87 GLN A O 1
ATOM 697 N N . GLU A 1 88 ? 13.540 6.943 6.281 1.00 90.69 88 GLU A N 1
ATOM 698 C CA . GLU A 1 88 ? 12.271 7.144 6.979 1.00 90.69 88 GLU A CA 1
ATOM 699 C C . GLU A 1 88 ? 11.175 6.261 6.370 1.00 90.69 88 GLU A C 1
ATOM 701 O O . GLU A 1 88 ? 10.456 5.589 7.108 1.00 90.69 88 GLU A O 1
ATOM 706 N N . MET A 1 89 ? 11.104 6.178 5.036 1.00 92.25 89 MET A N 1
ATOM 707 C CA . MET A 1 89 ? 10.155 5.301 4.337 1.00 92.25 89 MET A CA 1
ATOM 708 C C . MET A 1 89 ? 10.368 3.830 4.703 1.00 92.25 89 MET A C 1
ATOM 710 O O . MET A 1 89 ? 9.425 3.168 5.128 1.00 92.25 89 MET A O 1
ATOM 714 N N . ILE A 1 90 ? 11.608 3.335 4.637 1.00 91.25 90 ILE A N 1
ATOM 715 C CA . ILE A 1 90 ? 11.935 1.949 5.001 1.00 91.25 90 ILE A CA 1
ATOM 716 C C . ILE A 1 90 ? 11.588 1.653 6.461 1.00 91.25 90 ILE A C 1
ATOM 718 O O . ILE A 1 90 ? 11.002 0.613 6.758 1.00 91.25 90 ILE A O 1
ATOM 722 N N . THR A 1 91 ? 11.867 2.586 7.377 1.00 90.88 91 THR A N 1
ATOM 723 C CA . THR A 1 91 ? 11.491 2.440 8.793 1.00 90.88 91 THR A CA 1
ATOM 724 C C . THR A 1 91 ? 9.980 2.266 8.960 1.00 90.88 91 THR A C 1
ATOM 726 O O . THR A 1 91 ? 9.531 1.467 9.784 1.00 90.88 91 THR A O 1
ATOM 729 N N . ARG A 1 92 ? 9.180 2.974 8.156 1.00 92.88 92 ARG A N 1
ATOM 730 C CA . ARG A 1 92 ? 7.718 2.844 8.161 1.00 92.88 92 ARG A CA 1
ATOM 731 C C . ARG A 1 92 ? 7.260 1.538 7.526 1.00 92.88 92 ARG A C 1
ATOM 733 O O . ARG A 1 92 ? 6.415 0.849 8.096 1.00 92.88 92 ARG A O 1
ATOM 740 N N . TYR A 1 93 ? 7.846 1.151 6.401 1.00 93.19 93 TYR A N 1
ATOM 741 C CA . TYR A 1 93 ? 7.527 -0.106 5.729 1.00 93.19 93 TYR A CA 1
ATOM 742 C C . TYR A 1 93 ? 7.815 -1.324 6.603 1.00 93.19 93 TYR A C 1
ATOM 744 O O . TYR A 1 93 ? 6.985 -2.223 6.667 1.00 93.19 93 TYR A O 1
ATOM 752 N N . ALA A 1 94 ? 8.926 -1.319 7.344 1.00 91.50 94 ALA A N 1
ATOM 753 C CA . ALA A 1 94 ? 9.346 -2.413 8.222 1.00 91.50 94 ALA A CA 1
ATOM 754 C C . ALA A 1 94 ? 8.306 -2.801 9.292 1.00 91.50 94 ALA A C 1
ATOM 756 O O . ALA A 1 94 ? 8.338 -3.908 9.819 1.00 91.50 94 ALA A O 1
ATOM 757 N N . THR A 1 95 ? 7.385 -1.897 9.629 1.00 91.25 95 THR A N 1
ATOM 758 C CA . THR A 1 95 ? 6.322 -2.113 10.628 1.00 91.25 95 THR A CA 1
ATOM 759 C C . THR A 1 95 ? 4.920 -2.092 10.021 1.00 91.25 95 THR A C 1
ATOM 761 O O . THR A 1 95 ? 3.930 -2.120 10.750 1.00 91.25 95 THR A O 1
ATOM 764 N N . THR A 1 96 ? 4.819 -2.037 8.692 1.00 93.00 96 THR A N 1
ATOM 765 C CA . THR A 1 96 ? 3.553 -1.993 7.959 1.00 93.00 96 THR A CA 1
ATOM 766 C C . THR A 1 96 ? 3.030 -3.404 7.712 1.00 93.00 96 THR A C 1
ATOM 768 O O . THR A 1 96 ? 3.727 -4.234 7.140 1.00 93.00 96 THR A O 1
ATOM 771 N N . ASP A 1 97 ? 1.772 -3.668 8.070 1.00 92.12 97 ASP A N 1
ATOM 772 C CA . ASP A 1 97 ? 1.113 -4.938 7.745 1.00 92.12 97 ASP A CA 1
ATOM 773 C C . ASP A 1 97 ? 0.407 -4.877 6.388 1.00 92.12 97 ASP A C 1
ATOM 775 O O . ASP A 1 97 ? 0.382 -5.859 5.651 1.00 92.12 97 ASP A O 1
ATOM 779 N N . ILE A 1 98 ? -0.188 -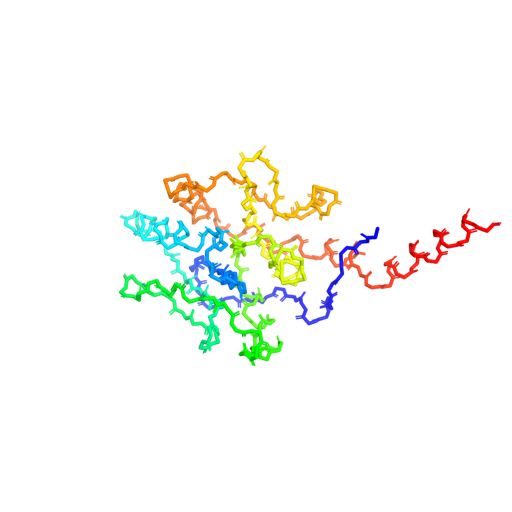3.729 6.047 1.00 94.06 98 ILE A N 1
ATOM 780 C CA . ILE A 1 98 ? -0.891 -3.531 4.775 1.00 94.06 98 ILE A CA 1
ATOM 781 C C . ILE A 1 98 ? -0.376 -2.275 4.088 1.00 94.06 98 ILE A C 1
ATOM 783 O O . ILE A 1 98 ? -0.489 -1.178 4.630 1.00 94.06 98 ILE A O 1
ATOM 787 N N . PHE A 1 99 ? 0.115 -2.433 2.863 1.00 94.94 99 PHE A N 1
ATOM 788 C CA . PHE A 1 99 ? 0.485 -1.331 1.987 1.00 94.94 99 PHE A CA 1
ATOM 789 C C . PHE A 1 99 ? -0.607 -1.097 0.938 1.00 94.94 99 PHE A C 1
ATOM 791 O O . PHE A 1 99 ? -0.935 -1.970 0.130 1.00 94.94 99 PHE A O 1
ATOM 798 N N . CYS A 1 100 ? -1.189 0.093 0.964 1.00 95.69 100 CYS A N 1
ATOM 799 C CA . CYS A 1 100 ? -2.349 0.492 0.183 1.00 95.69 100 CYS A CA 1
ATOM 800 C C . CYS A 1 100 ? -1.924 1.378 -0.987 1.00 95.69 100 CYS A C 1
ATOM 802 O O . CYS A 1 100 ? -1.650 2.565 -0.810 1.00 95.69 100 CYS A O 1
ATOM 804 N N . LEU A 1 101 ? -1.944 0.823 -2.200 1.00 94.94 101 LEU A N 1
ATOM 805 C CA . LEU A 1 101 ? -1.693 1.593 -3.416 1.00 94.94 101 LEU A CA 1
ATOM 806 C C . LEU A 1 101 ? -2.863 2.516 -3.721 1.00 94.94 101 LEU A C 1
ATOM 808 O O . LEU A 1 101 ? -4.020 2.090 -3.712 1.00 94.94 101 LEU A O 1
ATOM 812 N N . THR A 1 102 ? -2.566 3.764 -4.047 1.00 93.00 102 THR A N 1
ATOM 813 C CA . THR A 1 102 ? -3.558 4.817 -4.302 1.00 93.00 102 THR A CA 1
ATOM 814 C C . THR A 1 102 ? -3.718 5.117 -5.788 1.00 93.00 102 THR A C 1
ATOM 816 O O . THR A 1 102 ? -4.828 5.427 -6.223 1.00 93.00 102 THR A O 1
ATOM 819 N N . THR A 1 103 ? -2.649 4.983 -6.579 1.00 90.25 103 THR A N 1
ATOM 820 C CA . THR A 1 103 ? -2.593 5.364 -7.997 1.00 90.25 103 THR A CA 1
ATOM 821 C C . THR A 1 103 ? -1.674 4.429 -8.796 1.00 90.25 103 THR A C 1
ATOM 823 O O . THR A 1 103 ? -0.693 3.927 -8.250 1.00 90.25 103 THR A O 1
ATOM 826 N N . PRO A 1 104 ? -1.907 4.214 -10.108 1.00 88.12 104 PRO A N 1
ATOM 827 C CA . PRO A 1 104 ? -0.955 3.493 -10.959 1.00 88.12 104 PRO A CA 1
ATOM 828 C C . PRO A 1 104 ? 0.434 4.148 -11.004 1.00 88.12 104 PRO A C 1
ATOM 830 O O . PRO A 1 104 ? 1.421 3.487 -11.300 1.00 88.12 104 PRO A O 1
ATOM 833 N N . GLN A 1 105 ? 0.519 5.450 -10.710 1.00 85.31 105 GLN A N 1
ATOM 834 C CA . GLN A 1 105 ? 1.777 6.204 -10.704 1.00 85.31 105 GLN A CA 1
ATOM 835 C C . GLN A 1 105 ? 2.713 5.810 -9.554 1.00 85.31 105 GLN A C 1
ATOM 837 O O . GLN A 1 105 ? 3.910 6.063 -9.650 1.00 85.31 105 GLN A O 1
ATOM 842 N N . SER A 1 106 ? 2.176 5.207 -8.492 1.00 73.19 106 SER A N 1
ATOM 843 C CA . SER A 1 106 ? 2.922 4.805 -7.297 1.00 73.19 106 SER A CA 1
ATOM 844 C C . SER A 1 106 ? 3.181 3.289 -7.252 1.00 73.19 106 SER A C 1
ATOM 846 O O . SER A 1 106 ? 3.861 2.762 -6.377 1.00 73.19 106 SER A O 1
ATOM 848 N N . ALA A 1 107 ? 2.672 2.561 -8.246 1.00 70.06 107 ALA A N 1
ATOM 849 C CA . ALA A 1 107 ? 2.606 1.112 -8.256 1.00 70.06 107 ALA A CA 1
ATOM 850 C C . ALA A 1 107 ? 3.892 0.466 -8.789 1.00 70.06 107 ALA A C 1
ATOM 852 O O . ALA A 1 107 ? 3.857 -0.120 -9.862 1.00 70.06 107 ALA A O 1
ATOM 853 N N . CYS A 1 108 ? 5.020 0.573 -8.074 1.00 78.31 108 CYS A N 1
ATOM 854 C CA . CYS A 1 108 ? 6.234 -0.209 -8.370 1.00 78.31 108 CYS A CA 1
ATOM 855 C C . CYS A 1 108 ? 7.140 -0.417 -7.145 1.00 78.31 108 CYS A C 1
ATOM 857 O O . CYS A 1 108 ? 7.007 -1.405 -6.426 1.00 78.31 108 CYS A O 1
ATOM 859 N N . LEU A 1 109 ? 8.095 0.493 -6.931 1.00 84.31 109 LEU A N 1
ATOM 860 C CA . LEU A 1 109 ? 9.221 0.264 -6.025 1.00 84.31 109 LEU A CA 1
ATOM 861 C C . LEU A 1 109 ? 8.798 0.279 -4.551 1.00 84.31 109 LEU A C 1
ATOM 863 O O . LEU A 1 109 ? 9.123 -0.659 -3.833 1.00 84.31 109 LEU A O 1
ATOM 867 N N . SER A 1 110 ? 7.999 1.268 -4.138 1.00 89.12 110 SER A N 1
ATOM 868 C CA . SER A 1 110 ? 7.468 1.387 -2.770 1.00 89.12 110 SER A CA 1
ATOM 869 C C . SER A 1 110 ? 6.673 0.151 -2.348 1.00 89.12 110 SER A C 1
ATOM 871 O O . SER A 1 110 ? 6.854 -0.366 -1.249 1.00 89.12 110 SER A O 1
ATOM 873 N N . ALA A 1 111 ? 5.842 -0.377 -3.251 1.00 90.94 111 ALA A N 1
ATOM 874 C CA . ALA A 1 111 ? 5.093 -1.606 -3.019 1.00 90.94 111 ALA A CA 1
ATOM 875 C C . ALA A 1 111 ? 6.020 -2.802 -2.758 1.00 90.94 111 ALA A C 1
ATOM 877 O O . ALA A 1 111 ? 5.723 -3.632 -1.904 1.00 90.94 111 ALA A O 1
ATOM 878 N N . MET A 1 112 ? 7.152 -2.893 -3.456 1.00 87.56 112 MET A N 1
ATOM 879 C CA . MET A 1 112 ? 8.097 -3.995 -3.262 1.00 87.56 112 MET A CA 1
ATOM 880 C C . MET A 1 112 ? 8.945 -3.859 -2.024 1.00 87.56 112 MET A C 1
ATOM 882 O O . MET A 1 112 ? 9.163 -4.856 -1.347 1.00 87.56 112 MET A O 1
ATOM 886 N N . GLU A 1 113 ? 9.384 -2.646 -1.712 1.00 90.12 113 GLU A N 1
ATOM 887 C CA . GLU A 1 113 ? 10.044 -2.351 -0.444 1.00 90.12 113 GLU A CA 1
ATOM 888 C C . GLU A 1 113 ? 9.117 -2.732 0.721 1.00 90.12 113 GLU A C 1
ATOM 890 O O . GLU A 1 113 ? 9.529 -3.448 1.630 1.00 90.12 113 GLU A O 1
ATOM 895 N N . ALA A 1 114 ? 7.832 -2.370 0.643 1.00 91.19 114 ALA A N 1
ATOM 896 C CA . ALA A 1 114 ? 6.837 -2.758 1.637 1.00 91.19 114 ALA A CA 1
ATOM 897 C C . ALA A 1 114 ? 6.620 -4.279 1.712 1.00 91.19 114 ALA A C 1
ATOM 899 O O . ALA A 1 114 ? 6.566 -4.837 2.805 1.00 91.19 114 ALA A O 1
ATOM 900 N N . VAL A 1 115 ? 6.535 -4.967 0.572 1.00 89.75 115 VAL A N 1
ATOM 901 C CA . VAL A 1 115 ? 6.390 -6.433 0.514 1.00 89.75 115 VAL A CA 1
ATOM 902 C C . VAL A 1 115 ? 7.610 -7.159 1.076 1.00 89.75 115 VAL A C 1
ATOM 904 O O . VAL A 1 115 ? 7.445 -8.130 1.812 1.00 89.75 115 VAL A O 1
ATOM 907 N N . MET A 1 116 ? 8.826 -6.692 0.783 1.00 87.19 116 MET A N 1
ATOM 908 C CA . MET A 1 116 ? 10.055 -7.235 1.376 1.00 87.19 116 MET A CA 1
ATOM 909 C C . MET A 1 116 ? 10.100 -7.002 2.889 1.00 87.19 116 MET A C 1
ATOM 911 O O . MET A 1 116 ? 10.495 -7.890 3.638 1.00 87.19 116 MET A O 1
ATOM 915 N N . CYS A 1 117 ? 9.566 -5.872 3.351 1.00 88.75 117 CYS A N 1
ATOM 916 C CA . CYS A 1 117 ? 9.301 -5.610 4.763 1.00 88.75 117 CYS A CA 1
ATOM 917 C C . CYS A 1 117 ? 8.139 -6.435 5.358 1.00 88.75 117 CYS A C 1
ATOM 919 O O . CYS A 1 117 ? 7.795 -6.249 6.523 1.00 88.75 117 CYS A O 1
ATOM 921 N N . GLY A 1 118 ? 7.533 -7.350 4.595 1.00 87.56 118 GLY A N 1
ATOM 922 C CA . GLY A 1 118 ? 6.489 -8.265 5.058 1.00 87.56 118 GLY A CA 1
ATOM 923 C C . GLY A 1 118 ? 5.055 -7.749 4.915 1.00 87.56 118 GLY A C 1
ATOM 924 O O . GLY A 1 118 ? 4.137 -8.410 5.397 1.00 87.56 118 GLY A O 1
ATOM 925 N N . ALA A 1 119 ? 4.820 -6.610 4.260 1.00 90.75 119 ALA A N 1
ATOM 926 C CA . ALA A 1 119 ? 3.473 -6.074 4.080 1.00 90.75 119 ALA A CA 1
ATOM 927 C C . ALA A 1 119 ? 2.669 -6.848 3.021 1.00 90.75 119 ALA A C 1
ATOM 929 O O . ALA A 1 119 ? 3.183 -7.255 1.978 1.00 90.75 119 ALA A O 1
ATOM 930 N N . LYS A 1 120 ? 1.356 -6.963 3.239 1.00 92.44 120 LYS A N 1
ATOM 931 C CA . LYS A 1 120 ? 0.386 -7.341 2.205 1.00 92.44 120 LYS A CA 1
ATOM 932 C C . LYS A 1 120 ? 0.042 -6.133 1.334 1.00 92.44 120 LYS A C 1
ATOM 934 O O . LYS A 1 120 ? -0.258 -5.061 1.851 1.00 92.44 120 LYS A O 1
ATOM 939 N N . LEU A 1 121 ? -0.021 -6.315 0.017 1.00 93.62 121 LEU A N 1
ATOM 940 C CA . LEU A 1 121 ? -0.459 -5.278 -0.915 1.00 93.62 121 LEU A CA 1
ATOM 941 C C . LEU A 1 121 ? -1.974 -5.247 -1.078 1.00 93.62 121 LEU A C 1
ATOM 943 O O . LEU A 1 121 ? -2.607 -6.249 -1.416 1.00 93.62 121 LEU A O 1
ATOM 947 N N . TYR A 1 122 ? -2.553 -4.063 -0.949 1.00 95.44 122 TYR A N 1
ATOM 948 C CA . TYR A 1 122 ? -3.884 -3.760 -1.456 1.00 95.44 122 TYR A CA 1
ATOM 949 C C . TYR A 1 122 ? -3.731 -3.044 -2.795 1.00 95.44 122 TYR A C 1
ATOM 951 O O . TYR A 1 122 ? -3.263 -1.908 -2.862 1.00 95.44 122 TYR A O 1
ATOM 959 N N . VAL A 1 123 ? -4.109 -3.741 -3.870 1.00 94.81 123 VAL A N 1
ATOM 960 C CA . VAL A 1 123 ? -3.894 -3.304 -5.255 1.00 94.81 123 VAL A CA 1
ATOM 961 C C . VAL A 1 123 ? -5.241 -2.942 -5.888 1.00 94.81 123 VAL A C 1
ATOM 963 O O . VAL A 1 123 ? -6.038 -3.832 -6.203 1.00 94.81 123 VAL A O 1
ATOM 966 N N . PRO A 1 124 ? -5.544 -1.654 -6.100 1.00 93.88 124 PRO A N 1
ATOM 967 C CA . PRO A 1 124 ? -6.768 -1.279 -6.781 1.00 93.88 124 PRO A CA 1
ATOM 968 C C . PRO A 1 124 ? -6.771 -1.739 -8.240 1.00 93.88 124 PRO A C 1
ATOM 970 O O . PRO A 1 124 ? -5.731 -1.850 -8.892 1.00 93.88 124 PRO A O 1
ATOM 973 N N . ASN A 1 125 ? -7.974 -1.953 -8.761 1.00 92.69 125 ASN A N 1
ATOM 974 C CA . ASN A 1 125 ? -8.231 -2.156 -10.176 1.00 92.69 125 ASN A CA 1
ATOM 975 C C . ASN A 1 125 ? -8.698 -0.853 -10.834 1.00 92.69 125 ASN A C 1
ATOM 977 O O . ASN A 1 125 ? -9.470 -0.086 -10.252 1.00 92.69 125 ASN A O 1
ATOM 981 N N . ASP A 1 126 ? -8.297 -0.653 -12.086 1.00 89.00 126 ASP A N 1
ATOM 982 C CA . ASP A 1 126 ? -8.819 0.397 -12.948 1.00 89.00 126 ASP A CA 1
ATOM 983 C C . ASP A 1 126 ? -10.289 0.148 -13.339 1.00 89.00 126 ASP A C 1
ATOM 985 O O . ASP A 1 126 ? -10.923 -0.843 -12.956 1.00 89.00 126 ASP A O 1
ATOM 989 N N . PHE A 1 127 ? -10.853 1.065 -14.128 1.00 84.56 127 PHE A N 1
ATOM 990 C CA . PHE A 1 127 ? -12.239 0.970 -14.596 1.00 84.56 127 PHE A CA 1
ATOM 991 C C . PHE A 1 127 ? -12.526 -0.313 -15.398 1.00 84.56 127 PHE A C 1
ATOM 993 O O . PHE A 1 127 ? -13.639 -0.835 -15.348 1.00 84.56 127 PHE A O 1
ATOM 1000 N N . PHE A 1 128 ? -11.520 -0.858 -16.082 1.00 89.00 128 PHE A N 1
ATOM 1001 C CA . PHE A 1 128 ? -11.618 -2.088 -16.866 1.00 89.00 128 PHE A CA 1
ATOM 1002 C C . PHE A 1 128 ? -11.352 -3.349 -16.029 1.00 89.00 128 PHE A C 1
ATOM 1004 O O . PHE A 1 128 ? -11.413 -4.460 -16.548 1.00 89.00 128 PHE A O 1
ATOM 1011 N N . GLY A 1 129 ? -11.094 -3.209 -14.724 1.00 89.31 129 GLY A N 1
ATOM 1012 C CA . GLY A 1 129 ? -10.796 -4.329 -13.836 1.00 89.31 129 GLY A CA 1
ATOM 1013 C C . GLY A 1 129 ? -9.342 -4.803 -13.893 1.00 89.31 129 GLY A C 1
ATOM 1014 O O . GLY A 1 129 ? -9.054 -5.896 -13.404 1.00 89.31 129 GLY A O 1
ATOM 1015 N N . ARG A 1 130 ? -8.433 -4.017 -14.479 1.00 91.56 130 ARG A N 1
ATOM 1016 C CA . ARG A 1 130 ? -7.001 -4.327 -14.532 1.00 91.56 130 ARG A CA 1
ATOM 1017 C C . ARG A 1 130 ? -6.313 -3.798 -13.270 1.00 91.56 130 ARG A C 1
ATOM 1019 O O . ARG A 1 130 ? -6.542 -2.639 -12.928 1.00 91.56 130 ARG A O 1
ATOM 1026 N N . PRO A 1 131 ? -5.493 -4.602 -12.577 1.00 92.94 131 PRO A N 1
ATOM 1027 C CA . PRO A 1 131 ? -4.782 -4.147 -11.387 1.00 92.94 131 PRO A CA 1
ATOM 1028 C C . PRO A 1 131 ? -3.781 -3.038 -11.722 1.00 92.94 131 PRO A C 1
ATOM 1030 O O . PRO A 1 131 ? -3.229 -3.002 -12.820 1.00 92.94 131 PRO A O 1
ATOM 1033 N N . PHE A 1 132 ? -3.538 -2.142 -10.764 1.00 91.88 132 PHE A N 1
ATOM 1034 C CA . PHE A 1 132 ? -2.550 -1.066 -10.908 1.00 91.88 132 PHE A CA 1
ATOM 1035 C C . PHE A 1 132 ? -1.117 -1.590 -11.052 1.00 91.88 132 PHE A C 1
ATOM 1037 O O . PHE A 1 132 ? -0.312 -0.958 -11.728 1.00 91.88 132 PHE A O 1
ATOM 1044 N N . ILE A 1 133 ? -0.819 -2.755 -10.469 1.00 90.50 133 ILE A N 1
ATOM 1045 C CA . ILE A 1 133 ? 0.405 -3.510 -10.744 1.00 90.50 133 ILE A CA 1
ATOM 1046 C C . ILE A 1 133 ? 0.091 -4.576 -11.807 1.00 90.50 133 ILE A C 1
ATOM 1048 O O . ILE A 1 133 ? -0.849 -5.351 -11.603 1.00 90.50 133 ILE A O 1
ATOM 1052 N N . PRO A 1 134 ? 0.862 -4.662 -12.908 1.00 88.50 134 PRO A N 1
ATOM 1053 C CA . PRO A 1 134 ? 0.740 -5.739 -13.889 1.00 88.50 134 PRO A CA 1
ATOM 1054 C C . PRO A 1 134 ? 0.788 -7.130 -13.243 1.00 88.50 134 PRO A C 1
ATOM 1056 O O . PRO A 1 134 ? 1.590 -7.388 -12.346 1.00 88.50 134 PRO A O 1
ATOM 1059 N N . ARG A 1 135 ? -0.072 -8.050 -13.696 1.00 87.69 135 ARG A N 1
ATOM 1060 C CA . ARG A 1 135 ? -0.231 -9.375 -13.063 1.00 87.69 135 ARG A CA 1
ATOM 1061 C C . ARG A 1 135 ? 1.048 -10.203 -13.102 1.00 87.69 135 ARG A C 1
ATOM 1063 O O . ARG A 1 135 ? 1.274 -11.005 -12.208 1.00 87.69 135 ARG A O 1
ATOM 1070 N N . GLU A 1 136 ? 1.885 -9.984 -14.106 1.00 85.44 136 GLU A N 1
ATOM 1071 C CA . GLU A 1 136 ? 3.163 -10.670 -14.303 1.00 85.44 136 GLU A CA 1
ATOM 1072 C C . GLU A 1 136 ? 4.182 -10.322 -13.206 1.00 85.44 136 GLU A C 1
ATOM 1074 O O . GLU A 1 136 ? 5.164 -11.036 -13.022 1.00 85.44 136 GLU A O 1
ATOM 1079 N N . LEU A 1 137 ? 3.948 -9.220 -12.487 1.00 83.50 137 LEU A N 1
ATOM 1080 C CA . LEU A 1 137 ? 4.793 -8.710 -11.407 1.00 83.50 137 LEU A CA 1
ATOM 1081 C C . LEU A 1 137 ? 4.237 -9.085 -10.025 1.00 83.50 137 LEU A C 1
ATOM 1083 O O . LEU A 1 137 ? 4.948 -8.974 -9.034 1.00 83.50 137 LEU A O 1
ATOM 1087 N N . LEU A 1 138 ? 2.991 -9.568 -9.965 1.00 86.12 138 LEU A N 1
ATOM 1088 C CA . LEU A 1 138 ? 2.329 -10.087 -8.768 1.00 86.12 138 LEU A CA 1
ATOM 1089 C C . LEU A 1 138 ? 2.507 -11.610 -8.696 1.00 86.12 138 LEU A C 1
ATOM 1091 O O . LEU A 1 138 ? 1.577 -12.375 -8.963 1.00 86.12 138 LEU A O 1
ATOM 1095 N N . THR A 1 139 ? 3.725 -12.054 -8.387 1.00 83.75 139 THR A N 1
ATOM 1096 C CA . THR A 1 139 ? 4.055 -13.484 -8.308 1.00 83.75 139 THR A CA 1
ATOM 1097 C C . THR A 1 139 ? 3.328 -14.171 -7.137 1.00 83.75 139 THR A C 1
ATOM 1099 O O . THR A 1 139 ? 2.874 -13.489 -6.214 1.00 83.75 139 THR A O 1
ATOM 1102 N N . PRO A 1 140 ? 3.176 -15.513 -7.143 1.00 82.50 140 PRO A N 1
ATOM 1103 C CA . PRO A 1 140 ? 2.423 -16.241 -6.112 1.00 82.50 140 PRO A CA 1
ATOM 1104 C C . PRO A 1 140 ? 2.905 -16.023 -4.669 1.00 82.50 140 PRO A C 1
ATOM 1106 O O . PRO A 1 140 ? 2.133 -16.207 -3.728 1.00 82.50 140 PRO A O 1
ATOM 1109 N N . GLU A 1 141 ? 4.172 -15.654 -4.494 1.00 83.31 141 GLU A N 1
ATOM 1110 C CA . GLU A 1 141 ? 4.801 -15.392 -3.200 1.00 83.31 141 GLU A CA 1
ATOM 1111 C C . GLU A 1 141 ? 4.389 -14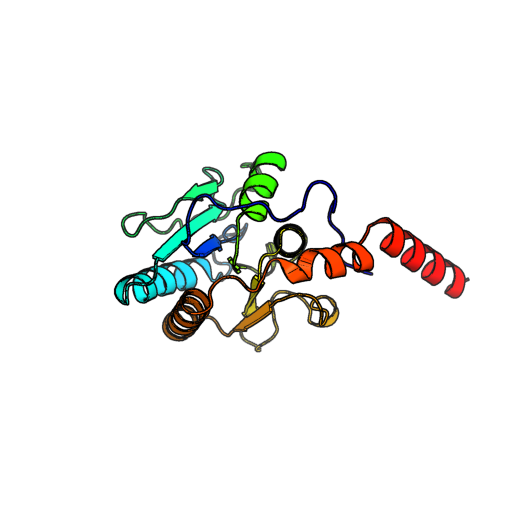.035 -2.615 1.00 83.31 141 GLU A C 1
ATOM 1113 O O . GLU A 1 141 ? 4.356 -13.873 -1.394 1.00 83.31 141 GLU A O 1
ATOM 1118 N N . ILE A 1 142 ? 4.036 -13.068 -3.468 1.00 86.50 142 ILE A N 1
ATOM 1119 C CA . ILE A 1 142 ? 3.651 -11.726 -3.036 1.00 86.50 142 ILE A CA 1
ATOM 1120 C C . ILE A 1 142 ? 2.263 -11.800 -2.384 1.00 86.50 142 ILE A C 1
ATOM 1122 O O . ILE A 1 142 ? 1.283 -12.170 -3.037 1.00 86.50 142 ILE A O 1
ATOM 1126 N N . PRO A 1 143 ? 2.115 -11.428 -1.101 1.00 88.69 143 PRO A N 1
ATOM 1127 C CA . PRO A 1 143 ? 0.803 -11.328 -0.487 1.00 88.69 143 PRO A CA 1
ATOM 1128 C C . PRO A 1 143 ? 0.091 -10.096 -1.049 1.00 88.69 143 PRO A C 1
ATOM 1130 O O . PRO A 1 143 ? 0.430 -8.969 -0.705 1.00 88.69 143 PRO A O 1
ATOM 1133 N N . PHE A 1 144 ? -0.923 -10.286 -1.892 1.00 92.44 144 PHE A N 1
ATOM 1134 C CA . PHE A 1 144 ? -1.733 -9.179 -2.397 1.00 92.44 144 PHE A CA 1
ATOM 1135 C C . PHE A 1 144 ? -3.227 -9.506 -2.419 1.00 92.44 144 PHE A C 1
ATOM 1137 O O . PHE A 1 144 ? -3.638 -10.664 -2.407 1.00 92.44 144 PHE A O 1
ATOM 1144 N N . GLU A 1 145 ? -4.050 -8.464 -2.460 1.00 93.50 145 GLU A N 1
ATOM 1145 C CA . GLU A 1 145 ? -5.477 -8.543 -2.757 1.00 93.50 145 GLU A CA 1
ATOM 1146 C C . GLU A 1 145 ? -5.821 -7.464 -3.786 1.00 93.50 145 GLU A C 1
ATOM 1148 O O . GLU A 1 145 ? -5.562 -6.277 -3.569 1.00 93.50 145 GLU A O 1
ATOM 1153 N N . THR A 1 146 ? -6.426 -7.864 -4.907 1.00 94.19 146 THR A N 1
ATOM 1154 C CA . THR A 1 146 ? -6.949 -6.903 -5.886 1.00 94.19 146 THR A CA 1
ATOM 1155 C C . THR A 1 146 ? -8.397 -6.553 -5.590 1.00 94.19 146 THR A C 1
ATOM 1157 O O . THR A 1 146 ? -9.202 -7.438 -5.293 1.00 94.19 146 THR A O 1
ATOM 1160 N N . PHE A 1 147 ? -8.783 -5.293 -5.762 1.00 93.81 147 PHE A N 1
ATOM 1161 C CA . PHE A 1 147 ? -10.160 -4.875 -5.510 1.00 93.81 147 PHE A CA 1
ATOM 1162 C C . PHE A 1 147 ? -10.609 -3.763 -6.457 1.00 93.81 147 PHE A C 1
ATOM 1164 O O . PHE A 1 147 ? -9.816 -2.968 -6.949 1.00 93.81 147 PHE A O 1
ATOM 1171 N N . ARG A 1 148 ? -11.919 -3.681 -6.710 1.00 91.19 148 ARG A N 1
ATOM 1172 C CA . ARG A 1 148 ? -12.508 -2.474 -7.303 1.00 91.19 148 ARG A CA 1
ATOM 1173 C C . ARG A 1 148 ? -12.746 -1.454 -6.186 1.00 91.19 148 ARG A C 1
ATOM 1175 O O . ARG A 1 148 ? -13.360 -1.847 -5.190 1.00 91.19 148 ARG A O 1
ATOM 1182 N N . PRO A 1 149 ? -12.307 -0.190 -6.329 1.00 85.81 149 PRO A N 1
ATOM 1183 C CA . PRO A 1 149 ? -12.464 0.820 -5.285 1.00 85.81 149 PRO A CA 1
ATOM 1184 C C . PRO A 1 149 ? -13.919 0.964 -4.833 1.00 85.81 149 PRO A C 1
ATOM 1186 O O . PRO A 1 149 ? -14.793 1.354 -5.607 1.00 85.81 149 PRO A O 1
ATOM 1189 N N . SER A 1 150 ? -14.171 0.607 -3.577 1.00 90.50 150 SER A N 1
ATOM 1190 C CA . SER A 1 150 ? -15.462 0.710 -2.904 1.00 90.50 150 SER A CA 1
ATOM 1191 C C . SER A 1 150 ? -15.204 0.761 -1.405 1.00 90.50 150 SER A C 1
ATOM 1193 O O . SER A 1 150 ? -14.576 -0.147 -0.863 1.00 90.50 150 SER A O 1
ATOM 1195 N N . GLU A 1 151 ? -15.697 1.804 -0.739 1.00 91.75 151 GLU A N 1
ATOM 1196 C CA . GLU A 1 151 ? -15.497 1.993 0.703 1.00 91.75 151 GLU A CA 1
ATOM 1197 C C . GLU A 1 151 ? -16.035 0.819 1.524 1.00 91.75 151 GLU A C 1
ATOM 1199 O O . GLU A 1 151 ? -15.377 0.368 2.455 1.00 91.75 151 GLU A O 1
ATOM 1204 N N . ALA A 1 152 ? -17.213 0.293 1.169 1.00 92.81 152 ALA A N 1
ATOM 1205 C CA . ALA A 1 152 ? -17.823 -0.827 1.883 1.00 92.81 152 ALA A CA 1
ATOM 1206 C C . ALA A 1 152 ? -16.973 -2.097 1.757 1.00 92.81 152 ALA A C 1
ATOM 1208 O O . ALA A 1 152 ? -16.609 -2.693 2.766 1.00 92.81 152 ALA A O 1
ATOM 1209 N N . ARG A 1 153 ? -16.577 -2.455 0.528 1.00 92.81 153 ARG A N 1
ATOM 1210 C CA . ARG A 1 153 ? -15.733 -3.633 0.287 1.00 92.81 153 ARG A CA 1
ATOM 1211 C C . ARG A 1 153 ? -14.378 -3.506 0.981 1.00 92.81 153 ARG A C 1
ATOM 1213 O O . ARG A 1 153 ? -13.903 -4.475 1.563 1.00 92.81 153 ARG A O 1
ATOM 1220 N N . LEU A 1 154 ? -13.756 -2.331 0.905 1.00 94.94 154 LEU A N 1
ATOM 1221 C CA . LEU A 1 154 ? -12.482 -2.071 1.569 1.00 94.94 154 LEU A CA 1
ATOM 1222 C C . LEU A 1 154 ? -12.609 -2.176 3.090 1.00 94.94 154 LEU A C 1
ATOM 1224 O O . LEU A 1 154 ? -11.744 -2.777 3.716 1.00 94.94 154 LEU A O 1
ATOM 1228 N N . ALA A 1 155 ? -13.684 -1.649 3.680 1.00 94.44 155 ALA A N 1
ATOM 1229 C CA . ALA A 1 155 ? -13.920 -1.771 5.115 1.00 94.44 155 ALA A CA 1
ATOM 1230 C C . ALA A 1 155 ? -14.055 -3.242 5.534 1.00 94.44 155 ALA A C 1
ATOM 1232 O O . ALA A 1 155 ? -13.395 -3.661 6.479 1.00 94.44 155 ALA A O 1
ATOM 1233 N N . ASP A 1 156 ? -14.826 -4.043 4.791 1.00 93.81 156 ASP A N 1
ATOM 1234 C CA . ASP A 1 156 ? -14.980 -5.477 5.064 1.00 93.81 156 ASP A CA 1
ATOM 1235 C C . ASP A 1 156 ? -13.637 -6.220 4.963 1.00 93.81 156 ASP A C 1
ATOM 1237 O O . ASP A 1 156 ? -13.312 -7.061 5.804 1.00 93.81 156 ASP A O 1
ATOM 1241 N N . MET A 1 157 ? -12.827 -5.881 3.953 1.00 93.62 157 MET A N 1
ATOM 1242 C CA . MET A 1 157 ? -11.473 -6.411 3.793 1.00 93.62 157 MET A CA 1
ATOM 1243 C C . MET A 1 157 ? -10.582 -6.047 4.988 1.00 93.62 157 MET A C 1
ATOM 1245 O O . MET A 1 157 ? -9.922 -6.923 5.536 1.00 93.62 157 MET A O 1
ATOM 1249 N N . LEU A 1 158 ? -10.580 -4.786 5.427 1.00 92.81 158 LEU A N 1
ATOM 1250 C CA . LEU A 1 158 ? -9.800 -4.334 6.584 1.00 92.81 158 LEU A CA 1
ATOM 1251 C C . LEU A 1 158 ? -10.242 -5.011 7.886 1.00 92.81 158 LEU A C 1
ATOM 1253 O O . LEU A 1 158 ? -9.393 -5.465 8.647 1.00 92.81 158 LEU A O 1
ATOM 1257 N N . CYS A 1 159 ? -11.549 -5.141 8.129 1.00 91.81 159 CYS A N 1
ATOM 1258 C CA . CYS A 1 159 ? -12.068 -5.852 9.299 1.00 91.81 159 CYS A CA 1
ATOM 1259 C C . CYS A 1 159 ? -11.649 -7.328 9.299 1.00 91.81 159 CYS A C 1
ATOM 1261 O O . CYS A 1 159 ? -11.284 -7.876 10.339 1.00 91.81 159 CYS A O 1
ATOM 1263 N N . LYS A 1 160 ? -11.657 -7.972 8.125 1.00 90.50 160 LYS A N 1
ATOM 1264 C CA . LYS A 1 160 ? -11.190 -9.352 7.972 1.00 90.50 160 LYS A CA 1
ATOM 1265 C C . LYS A 1 160 ? -9.703 -9.487 8.298 1.00 90.50 160 LYS A C 1
ATOM 1267 O O . LYS A 1 160 ? -9.345 -10.432 8.995 1.00 90.50 160 LYS A O 1
ATOM 1272 N N . GLU A 1 161 ? -8.852 -8.570 7.841 1.00 89.88 161 GLU A N 1
ATOM 1273 C CA . GLU A 1 161 ? -7.425 -8.616 8.189 1.00 89.88 161 GLU A CA 1
ATOM 1274 C C . GLU A 1 161 ? -7.186 -8.294 9.667 1.00 89.88 161 GLU A C 1
ATOM 1276 O O . GLU A 1 161 ? -6.413 -8.990 10.311 1.00 89.88 161 GLU A O 1
ATOM 1281 N N . ALA A 1 162 ? -7.924 -7.346 10.255 1.00 87.12 162 ALA A N 1
ATOM 1282 C CA . ALA A 1 162 ? -7.845 -7.065 11.692 1.00 87.12 162 ALA A CA 1
ATOM 1283 C C . ALA A 1 162 ? -8.193 -8.288 12.563 1.00 87.12 162 ALA A C 1
ATOM 1285 O O . ALA A 1 162 ? -7.665 -8.435 13.660 1.00 87.12 162 ALA A O 1
ATOM 1286 N N . SER A 1 163 ? -9.070 -9.175 12.077 1.00 81.19 163 SER A N 1
ATOM 1287 C CA . SER A 1 163 ? -9.427 -10.425 12.768 1.00 81.19 163 SER A CA 1
ATOM 1288 C C . SER A 1 163 ? -8.386 -11.543 12.624 1.00 81.19 163 SER A C 1
ATOM 1290 O O . SER A 1 163 ? -8.467 -12.558 13.313 1.00 81.19 163 SER A O 1
ATOM 1292 N N . ARG A 1 164 ? -7.419 -11.384 11.715 1.00 75.06 164 ARG A N 1
ATOM 1293 C CA . ARG A 1 164 ? -6.373 -12.364 11.423 1.00 75.06 164 ARG A CA 1
ATOM 1294 C C . ARG A 1 164 ? -5.079 -11.900 12.073 1.00 75.06 164 ARG A C 1
ATOM 1296 O O . ARG A 1 164 ? -4.268 -11.222 11.451 1.00 75.06 164 ARG A O 1
ATOM 1303 N N . SER A 1 165 ? -4.879 -12.267 13.333 1.00 53.72 165 SER A N 1
ATOM 1304 C CA . SER A 1 165 ? -3.618 -12.023 14.030 1.00 53.72 165 SER A CA 1
ATOM 1305 C C . SER A 1 165 ? -2.436 -12.626 13.247 1.00 53.72 165 SER A C 1
ATOM 1307 O O . SER A 1 165 ? -2.299 -13.840 13.168 1.00 53.72 165 SER A O 1
ATOM 1309 N N . VAL A 1 166 ? -1.572 -11.771 12.688 1.00 53.97 166 VAL A N 1
ATOM 1310 C CA . VAL A 1 166 ? -0.124 -12.023 12.526 1.00 53.97 166 VAL A CA 1
ATOM 1311 C C . VAL A 1 166 ? 0.271 -13.230 11.640 1.00 53.97 166 VAL A C 1
ATOM 1313 O O . VAL A 1 166 ? 0.911 -14.164 12.107 1.00 53.97 166 VAL A O 1
ATOM 1316 N N . VAL A 1 167 ? -0.043 -13.223 10.335 1.00 52.06 167 VAL A N 1
ATOM 1317 C CA . VAL A 1 167 ? 0.424 -14.283 9.387 1.00 52.06 167 VAL A CA 1
ATOM 1318 C C . VAL A 1 167 ? 1.262 -13.735 8.216 1.00 52.06 167 VAL A C 1
ATOM 1320 O O . VAL A 1 167 ? 1.467 -14.410 7.212 1.00 52.06 167 VAL A O 1
ATOM 1323 N N . LEU A 1 168 ? 1.769 -12.502 8.299 1.00 55.22 168 LEU A N 1
ATOM 1324 C CA . LEU A 1 168 ? 2.460 -11.879 7.158 1.00 55.22 168 LEU A CA 1
ATOM 1325 C C . LEU A 1 168 ? 3.994 -12.004 7.189 1.00 55.22 168 LEU A C 1
ATOM 1327 O O . LEU A 1 168 ? 4.608 -12.124 6.131 1.00 55.22 168 LEU A O 1
ATOM 1331 N N . LYS A 1 169 ? 4.617 -12.082 8.374 1.00 56.50 169 LYS A N 1
ATOM 1332 C CA . LYS A 1 169 ? 6.087 -12.035 8.507 1.00 56.50 169 LYS A CA 1
ATOM 1333 C C . LYS A 1 169 ? 6.829 -13.226 7.889 1.00 56.50 169 LYS A C 1
ATOM 1335 O O . LYS A 1 169 ? 7.913 -13.043 7.361 1.00 56.50 169 LYS A O 1
ATOM 1340 N N . THR A 1 170 ? 6.247 -14.425 7.879 1.00 56.00 170 THR A N 1
ATOM 1341 C CA . THR A 1 170 ? 6.929 -15.650 7.407 1.00 56.00 170 THR A CA 1
ATOM 1342 C C . THR A 1 170 ? 7.159 -15.691 5.886 1.00 56.00 170 THR A C 1
ATOM 1344 O O . THR A 1 170 ? 7.776 -16.622 5.394 1.00 56.00 170 THR A O 1
ATOM 1347 N N . ARG A 1 171 ? 6.666 -14.709 5.114 1.00 67.12 171 ARG A N 1
ATOM 1348 C CA . ARG A 1 171 ? 6.790 -14.687 3.642 1.00 67.12 171 ARG A CA 1
ATOM 1349 C C . ARG A 1 171 ? 7.924 -13.806 3.116 1.00 67.12 171 ARG A C 1
ATOM 1351 O O . ARG A 1 171 ? 8.249 -13.902 1.937 1.00 67.12 171 ARG A O 1
ATOM 1358 N N . SER A 1 172 ? 8.513 -12.946 3.950 1.00 70.25 172 SER A N 1
ATOM 1359 C CA . SER A 1 172 ? 9.561 -12.019 3.501 1.00 70.25 172 SER A CA 1
ATOM 1360 C C . SER A 1 172 ? 10.861 -12.736 3.133 1.00 70.25 172 SER A C 1
ATOM 1362 O O . SER A 1 172 ? 11.520 -12.329 2.184 1.00 70.25 172 SER A O 1
ATOM 1364 N N . GLU A 1 173 ? 11.216 -13.813 3.837 1.00 72.81 173 GLU A N 1
ATOM 1365 C CA . GLU A 1 173 ? 12.450 -14.578 3.592 1.00 72.81 173 GLU A CA 1
ATOM 1366 C C . GLU A 1 173 ? 12.442 -15.222 2.193 1.00 72.81 173 GLU A C 1
ATOM 1368 O O . GLU A 1 173 ? 13.347 -14.972 1.396 1.00 72.81 173 GLU A O 1
ATOM 1373 N N . ASP A 1 174 ? 11.357 -15.923 1.840 1.00 73.19 174 ASP A N 1
ATOM 1374 C CA . ASP A 1 174 ? 11.151 -16.508 0.504 1.00 73.19 174 ASP A CA 1
ATOM 1375 C C . ASP A 1 174 ? 11.204 -15.450 -0.613 1.00 73.19 174 ASP A C 1
ATOM 1377 O O . ASP A 1 174 ? 11.713 -15.693 -1.714 1.00 73.19 174 ASP A O 1
ATOM 1381 N N . LEU A 1 175 ? 10.659 -14.259 -0.342 1.00 78.50 175 LEU A N 1
ATOM 1382 C CA . LEU A 1 175 ? 10.680 -13.141 -1.279 1.00 78.50 175 LEU A CA 1
ATOM 1383 C C . LEU A 1 175 ? 12.105 -12.623 -1.483 1.00 78.50 175 LEU A C 1
ATOM 1385 O O . LEU A 1 175 ? 12.520 -12.457 -2.628 1.00 78.50 175 LEU A O 1
ATOM 1389 N N . VAL A 1 176 ? 12.873 -12.419 -0.410 1.00 74.62 176 VAL A N 1
ATOM 1390 C CA . VAL A 1 176 ? 14.270 -11.962 -0.483 1.00 74.62 176 VAL A CA 1
ATOM 1391 C C . VAL A 1 176 ? 15.127 -12.921 -1.309 1.00 74.62 176 VAL A C 1
ATOM 1393 O O . VAL A 1 176 ? 15.880 -12.475 -2.180 1.00 74.62 176 VAL A O 1
ATOM 1396 N N . GLU A 1 177 ? 14.967 -14.231 -1.112 1.00 75.62 177 GLU A N 1
ATOM 1397 C CA . GLU A 1 177 ? 15.709 -15.235 -1.877 1.00 75.62 177 GLU A CA 1
ATOM 1398 C C . GLU A 1 177 ? 15.417 -15.167 -3.379 1.00 75.62 177 GLU A C 1
ATOM 1400 O O . GLU A 1 177 ? 16.325 -15.343 -4.190 1.00 75.62 177 GLU A O 1
ATOM 1405 N N . ARG A 1 178 ? 14.169 -14.888 -3.777 1.00 76.75 178 ARG A N 1
ATOM 1406 C CA . ARG A 1 178 ? 13.724 -14.931 -5.185 1.00 76.75 178 ARG A CA 1
ATOM 1407 C C . ARG A 1 178 ? 13.778 -13.583 -5.907 1.00 76.75 178 ARG A C 1
ATOM 1409 O O . ARG A 1 178 ? 13.764 -13.557 -7.146 1.00 76.75 178 ARG A O 1
ATOM 1416 N N . HIS A 1 179 ? 13.847 -12.485 -5.155 1.00 76.56 179 HIS A N 1
ATOM 1417 C CA . HIS A 1 179 ? 13.718 -11.108 -5.637 1.00 76.56 179 HIS A CA 1
ATOM 1418 C C . HIS A 1 179 ? 14.948 -10.234 -5.338 1.00 76.56 179 HIS A C 1
ATOM 1420 O O . HIS A 1 179 ? 14.824 -9.031 -5.126 1.00 76.56 179 HIS A O 1
ATOM 1426 N N . SER A 1 180 ? 16.156 -10.798 -5.392 1.00 77.25 180 SER A N 1
ATOM 1427 C CA . SER A 1 180 ? 17.400 -10.037 -5.208 1.00 77.25 180 SER A CA 1
ATOM 1428 C C . SER A 1 180 ? 17.942 -9.409 -6.500 1.00 77.25 180 SER A C 1
ATOM 1430 O O . SER A 1 180 ? 17.793 -9.948 -7.604 1.00 77.25 180 SER A O 1
ATOM 1432 N N . TRP A 1 181 ? 18.670 -8.294 -6.357 1.00 80.19 181 TRP A N 1
ATOM 1433 C CA . TRP A 1 181 ? 19.393 -7.653 -7.464 1.00 80.19 181 TRP A CA 1
ATOM 1434 C C . TRP A 1 181 ? 20.384 -8.594 -8.153 1.00 80.19 181 TRP A C 1
ATOM 1436 O O . TRP A 1 181 ? 20.568 -8.517 -9.368 1.00 80.19 181 TRP A O 1
ATOM 1446 N N . HIS A 1 182 ? 20.984 -9.517 -7.399 1.00 81.94 182 HIS A N 1
ATOM 1447 C CA . HIS A 1 182 ? 21.885 -10.525 -7.944 1.00 81.94 182 HIS A CA 1
ATOM 1448 C C . HIS A 1 182 ? 21.172 -11.436 -8.954 1.00 81.94 182 HIS A C 1
ATOM 1450 O O . HIS A 1 182 ? 21.636 -11.596 -10.084 1.00 81.94 182 HIS A O 1
ATOM 1456 N N . LEU A 1 183 ? 20.002 -11.973 -8.591 1.00 81.81 183 LEU A N 1
ATOM 1457 C CA . LEU A 1 183 ? 19.204 -12.806 -9.493 1.00 81.81 183 LEU A CA 1
ATOM 1458 C C . LEU A 1 183 ? 18.659 -12.014 -10.684 1.00 81.81 183 LEU A C 1
ATOM 1460 O O . LEU A 1 183 ? 18.614 -12.530 -11.802 1.00 81.81 183 LEU A O 1
ATOM 1464 N N . ALA A 1 184 ? 18.259 -10.757 -10.477 1.00 83.50 184 ALA A N 1
ATOM 1465 C CA . ALA A 1 184 ? 17.845 -9.895 -11.579 1.00 83.50 184 ALA A CA 1
ATOM 1466 C C . ALA A 1 184 ? 18.979 -9.692 -12.593 1.00 83.50 184 ALA A C 1
ATOM 1468 O O . ALA A 1 184 ? 18.752 -9.860 -13.793 1.00 83.50 184 ALA A O 1
ATOM 1469 N N . ALA A 1 185 ? 20.199 -9.416 -12.123 1.00 86.06 185 ALA A N 1
ATOM 1470 C CA . ALA A 1 185 ? 21.373 -9.261 -12.977 1.00 86.06 185 ALA A CA 1
ATOM 1471 C C . ALA A 1 185 ? 21.685 -10.542 -13.770 1.00 86.06 185 ALA A C 1
ATOM 1473 O O . ALA A 1 185 ? 21.923 -10.470 -14.976 1.00 86.06 185 ALA A O 1
ATOM 1474 N N . GLN A 1 186 ? 21.608 -11.717 -13.134 1.00 87.00 186 GLN A N 1
ATOM 1475 C CA . GLN A 1 186 ? 21.782 -13.006 -13.815 1.00 87.00 186 GLN A CA 1
ATOM 1476 C C . GLN A 1 186 ? 20.743 -13.221 -14.926 1.00 87.00 186 GLN A C 1
ATOM 1478 O O . GLN A 1 186 ? 21.100 -13.594 -16.043 1.00 87.00 186 GLN A O 1
ATOM 1483 N N . ARG A 1 187 ? 19.460 -12.939 -14.653 1.00 86.69 187 ARG A N 1
ATOM 1484 C CA . ARG A 1 187 ? 18.373 -13.075 -15.642 1.00 86.69 187 ARG A CA 1
ATOM 1485 C C . ARG A 1 187 ? 18.549 -12.124 -16.826 1.00 86.69 187 ARG A C 1
ATOM 1487 O O . ARG A 1 187 ? 18.329 -12.526 -17.968 1.00 86.69 187 ARG A O 1
ATOM 1494 N N . ILE A 1 188 ? 18.960 -10.881 -16.563 1.00 87.50 188 ILE A N 1
ATOM 1495 C CA . ILE A 1 188 ? 19.284 -9.898 -17.607 1.00 87.50 188 ILE A CA 1
ATOM 1496 C C . ILE A 1 188 ? 20.423 -10.424 -18.479 1.00 87.50 188 ILE A C 1
ATOM 1498 O O . ILE A 1 188 ? 20.303 -10.433 -19.700 1.00 87.50 188 ILE A O 1
ATOM 1502 N N . HIS A 1 189 ? 21.504 -10.901 -17.858 1.00 89.06 189 HIS A N 1
ATOM 1503 C CA . HIS A 1 189 ? 22.660 -11.419 -18.581 1.00 89.06 189 HIS A CA 1
ATOM 1504 C C . HIS A 1 189 ? 22.305 -12.618 -19.472 1.00 89.06 189 HIS A C 1
ATOM 1506 O O . HIS A 1 189 ? 22.690 -12.637 -20.638 1.00 89.06 189 HIS A O 1
ATOM 1512 N N . ALA A 1 190 ? 21.531 -13.578 -18.954 1.00 89.81 190 ALA A N 1
ATOM 1513 C CA . ALA A 1 190 ? 21.065 -14.729 -19.725 1.00 89.81 190 ALA A CA 1
ATOM 1514 C C . ALA A 1 190 ? 20.232 -14.297 -20.944 1.00 89.81 190 ALA A C 1
ATOM 1516 O O . ALA A 1 190 ? 20.542 -14.690 -22.066 1.00 89.81 190 ALA A O 1
ATOM 1517 N N . THR A 1 191 ? 19.265 -13.395 -20.741 1.00 90.19 191 THR A N 1
ATOM 1518 C CA . THR A 1 191 ? 18.408 -12.869 -21.821 1.00 90.19 191 THR A CA 1
ATOM 1519 C C . THR A 1 191 ? 19.240 -12.196 -22.918 1.00 90.19 191 THR A C 1
ATOM 1521 O O . THR A 1 191 ? 19.023 -12.420 -24.104 1.00 90.19 191 THR A O 1
ATOM 1524 N N . LEU A 1 192 ? 20.234 -11.389 -22.533 1.00 89.69 192 LEU A N 1
ATOM 1525 C CA . LEU A 1 192 ? 21.108 -10.697 -23.484 1.00 89.69 192 LEU A CA 1
ATOM 1526 C C . LEU A 1 192 ? 22.002 -11.648 -24.291 1.00 89.69 192 LEU A C 1
ATOM 1528 O O . LEU A 1 192 ? 22.429 -11.279 -25.383 1.00 89.69 192 LEU A O 1
ATOM 1532 N N . ASN A 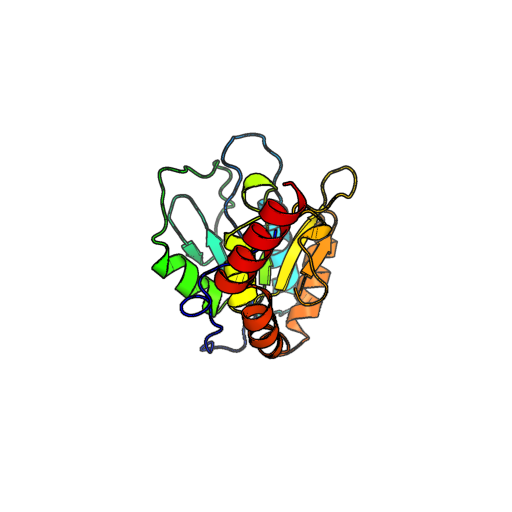1 193 ? 22.313 -12.832 -23.763 1.00 87.81 193 ASN A N 1
ATOM 1533 C CA . ASN A 1 193 ? 23.098 -13.838 -24.475 1.00 87.81 193 ASN A CA 1
ATOM 1534 C C . ASN A 1 193 ? 22.239 -14.699 -25.410 1.00 87.81 193 ASN A C 1
ATOM 1536 O O . ASN A 1 193 ? 22.748 -15.122 -26.436 1.00 87.81 193 ASN A O 1
ATOM 1540 N N . GLU A 1 194 ? 20.958 -14.921 -25.102 1.00 86.38 194 GLU A N 1
ATOM 1541 C CA . GLU A 1 194 ? 20.012 -15.623 -25.990 1.00 86.38 194 GLU A CA 1
ATOM 1542 C C . GLU A 1 194 ? 19.604 -14.788 -27.216 1.00 86.38 194 GLU A C 1
ATOM 1544 O O . GLU A 1 194 ? 19.164 -15.330 -28.226 1.00 86.38 194 GLU A O 1
ATOM 1549 N N . MET A 1 195 ? 19.744 -13.463 -27.133 1.00 76.69 195 MET A N 1
ATOM 1550 C CA . MET A 1 195 ? 19.464 -12.534 -28.234 1.00 76.69 195 MET A CA 1
ATOM 1551 C C . MET A 1 195 ? 20.639 -12.350 -29.213 1.00 76.69 195 MET A C 1
ATOM 1553 O O . MET A 1 195 ? 20.496 -11.595 -30.177 1.00 76.69 195 MET A O 1
ATOM 1557 N N . LYS A 1 196 ? 21.796 -12.969 -28.947 1.00 62.09 196 LYS A N 1
ATOM 1558 C CA . LYS A 1 196 ? 22.992 -12.936 -29.805 1.00 62.09 196 LYS A CA 1
ATOM 1559 C C . LYS A 1 196 ? 23.074 -14.188 -30.663 1.00 62.09 196 LYS A C 1
ATOM 1561 O O . LYS A 1 196 ? 23.492 -14.034 -31.830 1.00 62.09 196 LYS A O 1
#

Sequence (196 aa):
MGWCADSIECSPKEKDDDALTIFIDHPPYVAGVRDCTAAYYGAIRRARKTGARFRVFVQSNLGVVEVDDTMPLDRHPYERSQKVPWQEMITRYATTDIFCLTTPQSACLSAMEAVMCGAKLYVPNDFFGRPFIPRELLTPEIPFETFRPSEARLADMLCKEASRSVVLKTRSEDLVERHSWHLAAQRIHATLNEMK

pLDDT: mean 85.68, std 9.48, range [46.53, 95.69]